Protein AF-A0A2V7FIS7-F1 (afdb_monomer_lite)

Structure (mmCIF, N/CA/C/O backbone):
data_AF-A0A2V7FIS7-F1
#
_entry.id   AF-A0A2V7FIS7-F1
#
loop_
_atom_site.group_PDB
_atom_site.id
_atom_site.type_symbol
_atom_site.label_atom_id
_atom_site.label_alt_id
_atom_site.label_comp_id
_atom_site.label_asym_id
_atom_site.label_entity_id
_atom_site.label_seq_id
_atom_site.pdbx_PDB_ins_code
_atom_site.Cartn_x
_atom_site.Cartn_y
_atom_site.Cartn_z
_atom_site.occupancy
_atom_site.B_iso_or_equiv
_atom_site.auth_seq_id
_atom_site.auth_comp_id
_atom_site.auth_asym_id
_atom_site.auth_atom_id
_atom_site.pdbx_PDB_model_num
ATOM 1 N N . MET A 1 1 ? -15.260 21.786 24.991 1.00 52.62 1 MET A N 1
ATOM 2 C CA . MET A 1 1 ? -14.916 20.962 23.811 1.00 52.62 1 MET A CA 1
ATOM 3 C C . MET A 1 1 ? -13.478 20.510 23.971 1.00 52.62 1 MET A C 1
ATOM 5 O O . MET A 1 1 ? -12.646 21.378 24.209 1.00 52.62 1 MET A O 1
ATOM 9 N N . PRO A 1 2 ? -13.183 19.204 23.916 1.00 76.06 2 PRO A N 1
ATOM 10 C CA . PRO A 1 2 ? -11.808 18.721 23.987 1.00 76.06 2 PRO A CA 1
ATOM 11 C C . PRO A 1 2 ? -11.007 19.233 22.779 1.00 76.06 2 PRO A C 1
ATOM 13 O O . PRO A 1 2 ? -11.553 19.377 21.683 1.00 76.06 2 PRO A O 1
ATOM 16 N N . LEU A 1 3 ? -9.720 19.532 22.983 1.00 65.62 3 LEU A N 1
ATOM 17 C CA . LEU A 1 3 ? -8.806 20.036 21.943 1.00 65.62 3 LEU A CA 1
ATOM 18 C C . LEU A 1 3 ? -8.816 19.152 20.686 1.00 65.62 3 LEU A C 1
ATOM 20 O O . LEU A 1 3 ? -8.779 19.667 19.569 1.00 65.62 3 LEU A O 1
ATOM 24 N N . ASP A 1 4 ? -8.979 17.843 20.868 1.00 53.97 4 ASP A N 1
ATOM 25 C CA . ASP A 1 4 ? -9.059 16.861 19.789 1.00 53.97 4 ASP A CA 1
ATOM 26 C C . ASP A 1 4 ? -10.246 17.108 18.850 1.00 53.97 4 ASP A C 1
ATOM 28 O O . ASP A 1 4 ? -10.098 17.009 17.633 1.00 53.97 4 ASP A O 1
ATOM 32 N N . ASP A 1 5 ? -11.409 17.510 19.371 1.00 59.12 5 ASP A N 1
ATOM 33 C CA . ASP A 1 5 ? -12.587 17.801 18.545 1.00 59.12 5 ASP A CA 1
ATOM 34 C C . ASP A 1 5 ? -12.384 19.050 17.687 1.00 59.12 5 ASP A C 1
ATOM 36 O O . ASP A 1 5 ? -12.835 19.100 16.537 1.00 59.12 5 ASP A O 1
ATOM 40 N N . LEU A 1 6 ? -11.676 20.043 18.228 1.00 67.31 6 LEU A N 1
ATOM 41 C CA . LEU A 1 6 ? -11.375 21.299 17.549 1.00 67.31 6 LEU A CA 1
ATOM 42 C C . LEU A 1 6 ? -10.314 21.088 16.459 1.00 67.31 6 LEU A C 1
ATOM 44 O O . LEU A 1 6 ? -10.482 21.553 15.329 1.00 67.31 6 LEU A O 1
ATOM 48 N N . VAL A 1 7 ? -9.291 20.281 16.754 1.00 66.25 7 VAL A N 1
ATOM 49 C CA . VAL A 1 7 ? -8.291 19.820 15.781 1.00 66.25 7 VAL A CA 1
ATOM 50 C C . VAL A 1 7 ? -8.954 18.992 14.678 1.00 66.25 7 VAL A C 1
ATOM 52 O O . VAL A 1 7 ? -8.731 19.253 13.497 1.00 66.25 7 VAL A O 1
ATOM 55 N N . LEU A 1 8 ? -9.839 18.051 15.018 1.00 65.19 8 LEU A N 1
ATOM 56 C CA . LEU A 1 8 ? -10.583 17.251 14.040 1.00 65.19 8 LEU A CA 1
ATOM 57 C C . LEU A 1 8 ? -11.554 18.097 13.211 1.00 65.19 8 LEU A C 1
ATOM 59 O O . LEU A 1 8 ? -11.801 17.781 12.045 1.00 65.19 8 LEU A O 1
ATOM 63 N N . ALA A 1 9 ? -12.151 19.145 13.781 1.00 67.00 9 ALA A N 1
ATOM 64 C CA . ALA A 1 9 ? -13.028 20.063 13.059 1.00 67.00 9 ALA A CA 1
ATOM 65 C C . ALA A 1 9 ? -12.242 20.911 12.049 1.00 67.00 9 ALA A C 1
ATOM 67 O O . ALA A 1 9 ? -12.644 20.992 10.883 1.00 67.00 9 ALA A O 1
ATOM 68 N N . LEU A 1 10 ? -11.096 21.461 12.464 1.00 70.38 10 LEU A N 1
ATOM 69 C CA . LEU A 1 10 ? -10.185 22.202 11.594 1.00 70.38 10 LEU A CA 1
ATOM 70 C C . LEU A 1 10 ? -9.627 21.303 10.486 1.00 70.38 10 LEU A C 1
ATOM 72 O O . LEU A 1 10 ? -9.668 21.665 9.311 1.00 70.38 10 LEU A O 1
ATOM 76 N N . GLN A 1 11 ? -9.212 20.083 10.832 1.00 62.84 11 GLN A N 1
ATOM 77 C CA . GLN A 1 11 ? -8.727 19.098 9.871 1.00 62.84 11 GLN A CA 1
ATOM 78 C C . GLN A 1 11 ? -9.821 18.742 8.852 1.00 62.84 11 GLN A C 1
ATOM 80 O O . GLN A 1 11 ? -9.575 18.763 7.650 1.00 62.84 11 GLN A O 1
ATOM 85 N N . ARG A 1 12 ? -11.070 18.529 9.295 1.00 70.12 12 ARG A N 1
ATOM 86 C CA . ARG A 1 12 ? -12.229 18.317 8.406 1.00 70.12 12 ARG A CA 1
ATOM 87 C C . ARG A 1 12 ? -12.552 19.531 7.532 1.00 70.12 12 ARG A C 1
ATOM 89 O O . ARG A 1 12 ? -13.166 19.369 6.474 1.00 70.12 12 ARG A O 1
ATOM 96 N N . PHE A 1 13 ? -12.234 20.742 7.975 1.00 72.25 13 PHE A N 1
ATOM 97 C CA . PHE A 1 13 ? -12.443 21.970 7.212 1.00 72.25 13 PHE A CA 1
ATOM 98 C C . PHE A 1 13 ? -11.382 22.138 6.119 1.00 72.25 13 PHE A C 1
ATOM 100 O O . PHE A 1 13 ? -11.741 22.267 4.948 1.00 72.25 13 PHE A O 1
ATOM 107 N N . VAL A 1 14 ? -10.099 22.024 6.473 1.00 66.25 14 VAL A N 1
ATOM 108 C CA . VAL A 1 14 ? -8.977 22.056 5.521 1.00 66.25 14 VAL A CA 1
ATOM 109 C C . VAL A 1 14 ? -9.121 20.936 4.492 1.00 66.25 14 VAL A C 1
ATOM 111 O O . VAL A 1 14 ? -9.083 21.194 3.290 1.00 66.25 14 VAL A O 1
ATOM 114 N N . ASP A 1 15 ? -9.428 19.717 4.936 1.00 60.03 15 ASP A N 1
ATOM 115 C CA . ASP A 1 15 ? -9.717 18.589 4.054 1.00 60.03 15 ASP A CA 1
ATOM 116 C C . ASP A 1 15 ? -10.866 18.886 3.090 1.00 60.03 15 ASP A C 1
ATOM 118 O O . ASP A 1 15 ? -10.814 18.488 1.930 1.00 60.03 15 ASP A O 1
ATOM 122 N N . ARG A 1 16 ? -11.930 19.561 3.545 1.00 63.84 16 ARG A N 1
ATOM 123 C CA . ARG A 1 16 ? -13.050 19.950 2.678 1.00 63.84 16 ARG A CA 1
ATOM 124 C C . ARG A 1 16 ? -12.621 20.977 1.639 1.00 63.84 16 ARG A C 1
ATOM 126 O O . ARG A 1 16 ? -13.018 20.828 0.486 1.00 63.84 16 ARG A O 1
ATOM 133 N N . LEU A 1 17 ? -11.818 21.971 2.011 1.00 62.44 17 LEU A N 1
ATOM 134 C CA . LEU A 1 17 ? -11.303 22.981 1.084 1.00 62.44 17 LEU A CA 1
ATOM 135 C C . LEU A 1 17 ? -10.361 22.365 0.047 1.00 62.44 17 LEU A C 1
ATOM 137 O O . LEU A 1 17 ? -10.567 22.562 -1.148 1.00 62.44 17 LEU A O 1
ATOM 141 N N . VAL A 1 18 ? -9.410 21.533 0.477 1.00 58.69 18 VAL A N 1
ATOM 142 C CA . VAL A 1 18 ? -8.501 20.807 -0.423 1.00 58.69 18 VAL A CA 1
ATOM 143 C C . VAL A 1 18 ? -9.284 19.854 -1.329 1.00 58.69 18 VAL A C 1
ATOM 145 O O . VAL A 1 18 ? -9.043 19.818 -2.534 1.00 58.69 18 VAL A O 1
ATOM 148 N N . ARG A 1 19 ? -10.281 19.129 -0.798 1.00 57.12 19 ARG A N 1
ATOM 149 C CA . ARG A 1 19 ? -11.185 18.293 -1.611 1.00 57.12 19 ARG A CA 1
ATOM 150 C C . ARG A 1 19 ? -11.986 19.123 -2.610 1.00 57.12 19 ARG A C 1
ATOM 152 O O . ARG A 1 19 ? -12.243 18.629 -3.698 1.00 57.12 19 ARG A O 1
ATOM 159 N N . ARG A 1 20 ? -12.402 20.345 -2.269 1.00 57.66 20 ARG A N 1
ATOM 160 C CA . ARG A 1 20 ? -13.176 21.231 -3.154 1.00 57.66 20 ARG A CA 1
ATOM 161 C C . ARG A 1 20 ? -12.301 21.847 -4.247 1.00 57.66 20 ARG A C 1
ATOM 163 O O . ARG A 1 20 ? -12.752 21.923 -5.380 1.00 57.66 20 ARG A O 1
ATOM 170 N N . ALA A 1 21 ? -11.050 22.180 -3.931 1.00 57.38 21 ALA A N 1
ATOM 171 C CA . ALA A 1 21 ? -10.062 22.692 -4.879 1.00 57.38 21 ALA A CA 1
ATOM 172 C C . ALA A 1 21 ? -9.512 21.611 -5.829 1.00 57.38 21 ALA A C 1
ATOM 174 O O . ALA A 1 21 ? -9.211 21.897 -6.983 1.00 57.38 21 ALA A O 1
ATOM 175 N N . ARG A 1 22 ? -9.395 20.356 -5.367 1.00 54.41 22 ARG A N 1
ATOM 176 C CA . ARG A 1 22 ? -8.928 19.213 -6.178 1.00 54.41 22 ARG A CA 1
ATOM 177 C C . ARG A 1 22 ? -10.039 18.478 -6.931 1.00 54.41 22 ARG A C 1
ATOM 179 O O . ARG A 1 22 ? -9.748 17.556 -7.692 1.00 54.41 22 ARG A O 1
ATOM 186 N N . ARG A 1 23 ? -11.313 18.797 -6.688 1.00 54.62 23 ARG A N 1
ATOM 187 C CA . ARG A 1 23 ? -12.418 18.062 -7.304 1.00 54.62 23 ARG A CA 1
ATOM 188 C C . ARG A 1 23 ? -12.598 18.492 -8.756 1.00 54.62 23 ARG A C 1
ATOM 190 O O . ARG A 1 23 ? -13.085 19.580 -9.039 1.00 54.62 23 ARG A O 1
ATOM 197 N N . GLY A 1 24 ? -12.322 17.557 -9.666 1.00 54.25 24 GLY A N 1
ATOM 198 C CA . GLY A 1 24 ? -13.108 17.454 -10.895 1.00 54.25 24 GLY A CA 1
ATOM 199 C C . GLY A 1 24 ? -14.605 17.313 -10.568 1.00 54.25 24 GLY A C 1
ATOM 200 O O . GLY A 1 24 ? -14.990 17.210 -9.399 1.00 54.25 24 GLY A O 1
ATOM 201 N N . ARG A 1 25 ? -15.468 17.326 -11.590 1.00 53.09 25 ARG A N 1
ATOM 202 C CA . ARG A 1 25 ? -16.933 17.293 -11.413 1.00 53.09 25 ARG A CA 1
ATOM 203 C C . ARG A 1 25 ? -17.373 16.276 -10.356 1.00 53.09 25 ARG A C 1
ATOM 205 O O . ARG A 1 25 ? -16.866 15.154 -10.308 1.00 53.09 25 ARG A O 1
ATOM 212 N N . ALA A 1 26 ? -18.326 16.695 -9.517 1.00 59.66 26 ALA A N 1
ATOM 213 C CA . ALA A 1 26 ? -18.921 15.829 -8.515 1.00 59.66 26 ALA A CA 1
ATOM 214 C C . ALA A 1 26 ? -19.373 14.532 -9.203 1.00 59.66 26 ALA A C 1
ATOM 216 O O . ALA A 1 26 ? -20.083 14.580 -10.209 1.00 59.66 26 ALA A O 1
ATOM 217 N N . PRO A 1 27 ? -18.911 13.378 -8.720 1.00 64.69 27 PRO A N 1
ATOM 218 C CA . PRO A 1 27 ? -19.123 12.138 -9.440 1.00 64.69 27 PRO A CA 1
ATOM 219 C C . PRO A 1 27 ? -20.609 11.763 -9.400 1.00 64.69 27 PRO A C 1
ATOM 221 O O . PRO A 1 27 ? -21.250 11.889 -8.352 1.00 64.69 27 PRO A O 1
ATOM 224 N N . THR A 1 28 ? -21.137 11.299 -10.536 1.00 72.25 28 THR A N 1
ATOM 225 C CA . THR A 1 28 ? -22.573 11.102 -10.770 1.00 72.25 28 THR A CA 1
ATOM 226 C C . THR A 1 28 ? -23.218 10.250 -9.668 1.00 72.25 28 THR A C 1
ATOM 228 O O . THR A 1 28 ? -22.656 9.199 -9.310 1.00 72.25 28 THR A O 1
ATOM 231 N N . PRO A 1 29 ? -24.364 10.682 -9.108 1.00 74.94 29 PRO A N 1
ATOM 232 C CA . PRO A 1 29 ? -25.155 9.872 -8.186 1.00 74.94 29 PRO A CA 1
ATOM 233 C C . PRO A 1 29 ? -25.555 8.521 -8.805 1.00 74.94 29 PRO A C 1
ATOM 235 O O . PRO A 1 29 ? -25.628 8.385 -10.023 1.00 74.94 29 PRO A O 1
ATOM 238 N N . GLY A 1 30 ? -25.793 7.508 -7.970 1.00 77.06 30 GLY A N 1
ATOM 239 C CA . GLY A 1 30 ? -26.336 6.210 -8.403 1.00 77.06 30 GLY A CA 1
ATOM 240 C C . GLY A 1 30 ? -25.326 5.170 -8.911 1.00 77.06 30 GLY A C 1
ATOM 241 O O . GLY A 1 30 ? -25.689 4.009 -9.073 1.00 77.06 30 GLY A O 1
ATOM 242 N N . ARG A 1 31 ? -24.045 5.517 -9.108 1.00 80.31 31 ARG A N 1
ATOM 243 C CA . ARG A 1 31 ? -23.006 4.532 -9.478 1.00 80.31 31 ARG A CA 1
ATOM 244 C C . ARG A 1 31 ? -22.276 3.990 -8.248 1.00 80.31 31 ARG A C 1
ATOM 246 O O . ARG A 1 31 ? -21.778 4.767 -7.432 1.00 80.31 31 ARG A O 1
ATOM 253 N N . ARG A 1 32 ? -22.162 2.658 -8.155 1.00 83.25 32 ARG A N 1
ATOM 254 C CA . ARG A 1 32 ? -21.316 1.971 -7.161 1.00 83.25 32 ARG A CA 1
ATOM 255 C C . ARG A 1 32 ? -19.850 2.350 -7.372 1.00 83.25 32 ARG A C 1
ATOM 257 O O . ARG A 1 32 ? -19.418 2.548 -8.506 1.00 83.25 32 ARG A O 1
ATOM 264 N N . ARG A 1 33 ? -19.095 2.465 -6.281 1.00 84.06 33 ARG A N 1
ATOM 265 C CA . ARG A 1 33 ? -17.673 2.828 -6.299 1.00 84.06 33 ARG A CA 1
ATOM 266 C C . ARG A 1 33 ? -16.899 1.941 -5.349 1.00 84.06 33 ARG A C 1
ATOM 268 O O . ARG A 1 33 ? -17.445 1.495 -4.344 1.00 84.06 33 ARG A O 1
ATOM 275 N N . LEU A 1 34 ? -15.631 1.744 -5.674 1.00 88.38 34 LEU A N 1
ATOM 276 C CA . LEU A 1 34 ? -14.691 0.994 -4.865 1.00 88.38 34 LEU A CA 1
ATOM 277 C C . LEU A 1 34 ? -13.697 1.966 -4.227 1.00 88.38 34 LEU A C 1
ATOM 279 O O . LEU A 1 34 ? -13.134 2.822 -4.908 1.00 88.38 34 LEU A O 1
ATOM 283 N N . LEU A 1 35 ? -13.497 1.824 -2.921 1.00 89.50 35 LEU A N 1
ATOM 284 C CA . LEU A 1 35 ? -12.382 2.416 -2.196 1.00 89.50 35 LEU A CA 1
ATOM 285 C C . LEU A 1 35 ? -11.640 1.274 -1.514 1.00 89.50 35 LEU A C 1
ATOM 287 O O . LEU A 1 35 ? -12.232 0.547 -0.719 1.00 89.50 35 LEU A O 1
ATOM 291 N N . VAL A 1 36 ? -10.356 1.141 -1.823 1.00 91.88 36 VAL A N 1
ATOM 292 C CA . VAL A 1 36 ? -9.456 0.209 -1.148 1.00 91.88 36 VAL A CA 1
ATOM 293 C C . VAL A 1 36 ? -8.490 1.032 -0.310 1.00 91.88 36 VAL A C 1
ATOM 295 O O . VAL A 1 36 ? -7.904 1.992 -0.807 1.00 91.88 36 VAL A O 1
ATOM 298 N N . VAL A 1 37 ? -8.347 0.672 0.964 1.00 91.56 37 VAL A N 1
ATOM 299 C CA . VAL A 1 37 ? -7.374 1.276 1.878 1.00 91.56 37 VAL A CA 1
ATOM 300 C C . VAL A 1 37 ? -6.419 0.178 2.316 1.00 91.56 37 VAL A C 1
ATOM 302 O O . VAL A 1 37 ? -6.840 -0.790 2.944 1.00 91.56 37 VAL A O 1
ATOM 305 N N . GLN A 1 38 ? -5.144 0.330 1.972 1.00 91.38 38 GLN A N 1
ATOM 306 C CA . GLN A 1 38 ? -4.072 -0.545 2.432 1.00 91.38 38 GLN A CA 1
ATOM 307 C C . GLN A 1 38 ? -3.341 0.144 3.585 1.00 91.38 38 GLN A C 1
ATOM 309 O O . GLN A 1 38 ? -2.868 1.268 3.431 1.00 91.38 38 GLN A O 1
ATOM 314 N N . ILE A 1 39 ? -3.240 -0.537 4.726 1.00 90.94 39 ILE A N 1
ATOM 315 C CA . ILE A 1 39 ? -2.383 -0.126 5.841 1.00 90.94 39 ILE A CA 1
ATOM 316 C C . ILE A 1 39 ? -1.154 -1.028 5.785 1.00 90.94 39 ILE A C 1
ATOM 318 O O . ILE A 1 39 ? -1.263 -2.230 6.030 1.00 90.94 39 ILE A O 1
ATOM 322 N N . ASP A 1 40 ? -0.016 -0.466 5.379 1.00 89.25 40 ASP A N 1
ATOM 323 C CA . ASP A 1 40 ? 1.216 -1.242 5.230 1.00 89.25 40 ASP A CA 1
ATOM 324 C C . ASP A 1 40 ? 1.696 -1.768 6.593 1.00 89.25 40 ASP A C 1
ATOM 326 O O . ASP A 1 40 ? 1.585 -1.080 7.609 1.00 89.25 40 ASP A O 1
ATOM 330 N N . GLY A 1 41 ? 2.174 -3.010 6.623 1.00 88.00 41 GLY A N 1
ATOM 331 C CA . GLY A 1 41 ? 2.654 -3.672 7.839 1.00 88.00 41 GLY A CA 1
ATOM 332 C C . GLY A 1 41 ? 1.601 -3.972 8.918 1.00 88.00 41 GLY A C 1
ATOM 333 O O . GLY A 1 41 ? 1.975 -4.404 10.009 1.00 88.00 41 GLY A O 1
ATOM 334 N N . LEU A 1 42 ? 0.298 -3.780 8.666 1.00 91.56 42 LEU A N 1
ATOM 335 C CA . LEU A 1 42 ? -0.737 -4.083 9.662 1.00 91.56 42 LEU A CA 1
ATOM 336 C C . LEU A 1 42 ? -0.932 -5.595 9.820 1.00 91.56 42 LEU A C 1
ATOM 338 O O . LEU A 1 42 ? -1.550 -6.253 8.980 1.00 91.56 42 LEU A O 1
ATOM 342 N N . SER A 1 43 ? -0.454 -6.145 10.935 1.00 91.56 43 SER A N 1
ATOM 343 C CA . SER A 1 43 ? -0.716 -7.539 11.284 1.00 91.56 43 SER A CA 1
ATOM 344 C C . SER A 1 43 ? -2.134 -7.723 11.830 1.00 91.56 43 SER A C 1
ATOM 346 O O . SER A 1 43 ? -2.724 -6.827 12.442 1.00 91.56 43 SER A O 1
ATOM 348 N N . ARG A 1 44 ? -2.674 -8.934 11.657 1.00 92.12 44 ARG A N 1
ATOM 349 C CA . ARG A 1 44 ? -3.969 -9.319 12.230 1.00 92.12 44 ARG A CA 1
ATOM 350 C C . ARG A 1 44 ? -3.994 -9.151 13.752 1.00 92.12 44 ARG A C 1
ATOM 352 O O . ARG A 1 44 ? -4.957 -8.602 14.271 1.00 92.12 44 ARG A O 1
ATOM 359 N N . GLY A 1 45 ? -2.936 -9.583 14.442 1.00 93.75 45 GLY A N 1
ATOM 360 C CA . GLY A 1 45 ? -2.858 -9.500 15.903 1.00 93.75 45 GLY A CA 1
ATOM 361 C C . GLY A 1 45 ? -2.913 -8.058 16.411 1.00 93.75 45 GLY A C 1
ATOM 362 O O . GLY A 1 45 ? -3.653 -7.769 17.345 1.00 93.75 45 GLY A O 1
ATOM 363 N N . VAL A 1 46 ? -2.217 -7.132 15.740 1.00 94.00 46 VAL A N 1
ATOM 364 C CA . VAL A 1 46 ? -2.266 -5.698 16.080 1.00 94.00 46 VAL A CA 1
ATOM 365 C C . VAL A 1 46 ? -3.670 -5.125 15.867 1.00 94.00 46 VAL A C 1
ATOM 367 O O . VAL A 1 46 ? -4.158 -4.370 16.707 1.00 94.00 46 VAL A O 1
ATOM 370 N N . LEU A 1 47 ? -4.347 -5.502 14.776 1.00 94.44 47 LEU A N 1
ATOM 371 C CA . LEU A 1 47 ? -5.725 -5.078 14.516 1.00 94.44 47 LEU A CA 1
ATOM 372 C C . LEU A 1 47 ? -6.697 -5.587 15.594 1.00 94.44 47 LEU A C 1
ATOM 374 O O . LEU A 1 47 ? -7.518 -4.819 16.095 1.00 94.44 47 LEU A O 1
ATOM 378 N N . GLU A 1 48 ? -6.610 -6.869 15.952 1.00 94.12 48 GLU A N 1
ATOM 379 C CA . GLU A 1 48 ? -7.468 -7.488 16.969 1.00 94.12 48 GLU A CA 1
ATOM 380 C C . GLU A 1 48 ? -7.238 -6.869 18.353 1.00 94.12 48 GLU A C 1
ATOM 382 O O . GLU A 1 48 ? -8.205 -6.516 19.031 1.00 94.12 48 GLU A O 1
ATOM 387 N N . GLN A 1 49 ? -5.979 -6.646 18.737 1.00 95.62 49 GLN A N 1
ATOM 388 C CA . GLN A 1 49 ? -5.634 -5.974 19.989 1.00 95.62 49 GLN A CA 1
ATOM 389 C C . GLN A 1 49 ? -6.209 -4.548 20.040 1.00 95.62 49 GLN A C 1
ATOM 391 O O . GLN A 1 49 ? -6.891 -4.191 21.000 1.00 95.62 49 GLN A O 1
ATOM 396 N N . ALA A 1 50 ? -6.018 -3.749 18.984 1.00 94.81 50 ALA A N 1
ATOM 397 C CA . ALA A 1 50 ? -6.523 -2.376 18.931 1.00 94.81 50 ALA A CA 1
ATOM 398 C C . ALA A 1 50 ? -8.063 -2.297 18.982 1.00 94.81 50 ALA A C 1
ATOM 400 O O . ALA A 1 50 ? -8.625 -1.341 19.529 1.00 94.81 50 ALA A O 1
ATOM 401 N N . LEU A 1 51 ? -8.762 -3.292 18.424 1.00 94.62 51 LEU A N 1
ATOM 402 C CA . LEU A 1 51 ? -10.217 -3.422 18.540 1.00 94.62 51 LEU A CA 1
ATOM 403 C C . LEU A 1 51 ? -10.646 -3.760 19.975 1.00 94.62 51 LEU A C 1
ATOM 405 O O . LEU A 1 51 ? -11.590 -3.143 20.481 1.00 94.62 51 LEU A O 1
ATOM 409 N N . ALA A 1 52 ? -9.950 -4.697 20.626 1.00 94.31 52 ALA A N 1
ATOM 410 C CA . ALA A 1 52 ? -10.230 -5.122 21.998 1.00 94.31 52 ALA A CA 1
ATOM 411 C C . ALA A 1 52 ? -10.027 -3.981 23.008 1.00 94.31 52 ALA A C 1
ATOM 413 O O . ALA A 1 52 ? -10.878 -3.750 23.863 1.00 94.31 52 ALA A O 1
ATOM 414 N N . GLU A 1 53 ? -8.959 -3.200 22.846 1.00 96.19 53 GLU A N 1
ATOM 415 C CA . GLU A 1 53 ? -8.639 -2.036 23.686 1.00 96.19 53 GLU A CA 1
ATOM 416 C C . GLU A 1 53 ? -9.503 -0.799 23.368 1.00 96.19 53 GLU A C 1
ATOM 418 O O . GLU A 1 53 ? -9.310 0.265 23.951 1.00 96.19 53 GLU A O 1
ATOM 423 N N . GLY A 1 54 ? -10.441 -0.893 22.418 1.00 93.25 54 GLY A N 1
ATOM 424 C CA . GLY A 1 54 ? -11.346 0.206 22.074 1.00 93.25 54 GLY A CA 1
ATOM 425 C C . GLY A 1 54 ? -10.696 1.359 21.298 1.00 93.25 54 GLY A C 1
ATOM 426 O O . GLY A 1 54 ? -11.325 2.403 21.128 1.00 93.25 54 G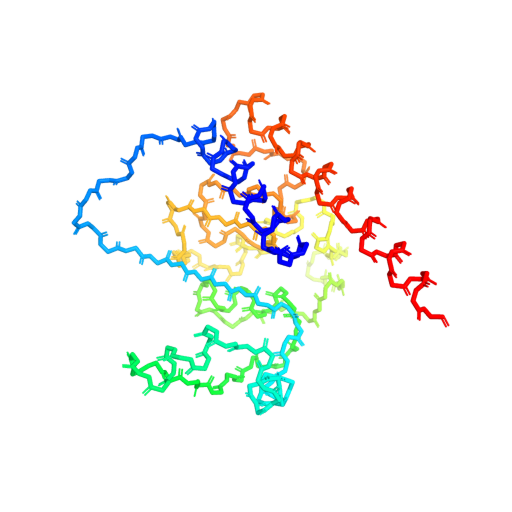LY A O 1
ATOM 427 N N . ARG A 1 55 ? -9.482 1.177 20.762 1.00 92.81 55 ARG A N 1
ATOM 428 C CA . ARG A 1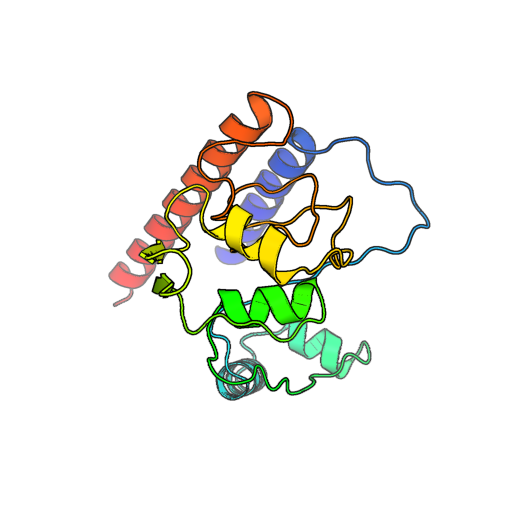 55 ? -8.734 2.207 20.011 1.00 92.81 55 ARG A CA 1
ATOM 429 C C . ARG A 1 55 ? -9.279 2.452 18.598 1.00 92.81 55 ARG A C 1
ATOM 431 O O . ARG A 1 55 ? -8.926 3.441 17.961 1.00 92.81 55 ARG A O 1
ATOM 438 N N . MET A 1 56 ? -10.162 1.582 18.096 1.00 92.88 56 MET A N 1
ATOM 439 C CA . MET A 1 56 ? -10.768 1.678 16.756 1.00 92.88 56 MET A CA 1
ATOM 440 C C . MET A 1 56 ? -12.311 1.715 16.797 1.00 92.88 56 MET A C 1
ATOM 442 O O . MET A 1 56 ? -12.973 0.833 16.237 1.00 92.88 56 MET A O 1
ATOM 446 N N . PRO A 1 57 ? -12.930 2.739 17.418 1.00 92.19 57 PRO A N 1
ATOM 447 C CA . PRO A 1 57 ? -14.371 2.761 17.696 1.00 92.19 57 PRO A CA 1
ATOM 448 C C . PRO A 1 57 ? -15.244 2.768 16.433 1.00 92.19 57 PRO A C 1
ATOM 450 O O . PRO A 1 57 ? -16.331 2.189 16.423 1.00 92.19 57 PRO A O 1
ATOM 453 N N . PHE A 1 58 ? -14.776 3.394 15.349 1.00 93.19 58 PHE A N 1
ATOM 454 C CA . PHE A 1 58 ? -15.468 3.359 14.058 1.00 93.19 58 PHE A CA 1
ATOM 455 C C . PHE A 1 58 ? -15.496 1.942 13.475 1.00 93.19 58 PHE A C 1
ATOM 457 O O . PHE A 1 58 ? -16.558 1.460 13.083 1.00 93.19 58 PHE A O 1
ATOM 464 N N . LEU A 1 59 ? -14.337 1.275 13.450 1.00 92.88 59 LEU A N 1
ATOM 465 C CA . LEU A 1 59 ? -14.191 -0.045 12.844 1.00 92.88 59 LEU A CA 1
ATOM 466 C C . LEU A 1 59 ? -14.987 -1.097 13.628 1.00 92.88 59 LEU A C 1
ATOM 468 O O . LEU A 1 59 ? -15.738 -1.872 13.042 1.00 92.88 59 LEU A O 1
ATOM 472 N N . ARG A 1 60 ? -14.915 -1.041 14.963 1.00 92.62 60 ARG A N 1
ATOM 473 C CA . ARG A 1 60 ? -15.718 -1.882 15.855 1.00 92.62 60 ARG A CA 1
ATOM 474 C C . ARG A 1 60 ? -17.217 -1.738 15.578 1.00 92.62 60 ARG A C 1
ATOM 476 O O . ARG A 1 60 ? -17.906 -2.735 15.395 1.00 92.62 60 ARG A O 1
ATOM 483 N N . ARG A 1 61 ? -17.713 -0.502 15.443 1.00 93.56 61 ARG A N 1
ATOM 484 C CA . ARG A 1 61 ? -19.133 -0.232 15.168 1.00 93.56 61 ARG A CA 1
ATOM 485 C C . ARG A 1 61 ? -19.609 -0.833 13.844 1.00 93.56 61 ARG A C 1
ATOM 487 O O . ARG A 1 61 ? -20.715 -1.362 13.799 1.00 93.56 61 ARG A O 1
ATOM 494 N N . VAL A 1 62 ? -18.825 -0.730 12.768 1.00 93.75 62 VAL A N 1
ATOM 495 C CA . VAL A 1 62 ? -19.236 -1.275 11.458 1.00 93.75 62 VAL A CA 1
ATOM 496 C C . VAL A 1 62 ? -19.178 -2.803 11.426 1.00 93.75 62 VAL A C 1
ATOM 498 O O . VAL A 1 62 ? -20.040 -3.424 10.806 1.00 93.75 62 VAL A O 1
ATOM 501 N N . ILE A 1 63 ? -18.233 -3.412 12.147 1.00 93.06 63 ILE A N 1
ATOM 502 C CA . ILE A 1 63 ? -18.161 -4.869 12.311 1.00 93.06 63 ILE A CA 1
ATOM 503 C C . ILE A 1 63 ? -19.383 -5.374 13.092 1.00 93.06 63 ILE A C 1
ATOM 505 O O . ILE A 1 63 ? -20.090 -6.258 12.621 1.00 93.06 63 ILE A O 1
ATOM 509 N N . GLU A 1 64 ? -19.685 -4.766 14.242 1.00 91.12 64 GLU A N 1
ATOM 510 C CA . GLU A 1 64 ? -20.771 -5.215 15.124 1.00 91.12 64 GLU A CA 1
ATOM 511 C C . GLU A 1 64 ? -22.174 -4.922 14.567 1.00 91.12 64 GLU A C 1
ATOM 513 O O . GLU A 1 64 ? -23.086 -5.723 14.749 1.00 91.12 64 GLU A O 1
ATOM 518 N N . ARG A 1 65 ? -22.377 -3.767 13.914 1.00 90.75 65 ARG A N 1
ATOM 519 C CA . ARG A 1 65 ? -23.729 -3.268 13.578 1.00 90.75 65 ARG A CA 1
ATOM 520 C C . ARG A 1 65 ? -24.047 -3.224 12.091 1.00 90.75 65 ARG A C 1
ATOM 522 O O . ARG A 1 65 ? -25.219 -3.220 11.735 1.00 90.75 65 ARG A O 1
ATOM 529 N N . ALA A 1 66 ? -23.037 -3.144 11.227 1.00 86.81 66 ALA A N 1
ATOM 530 C CA . ALA A 1 66 ? -23.239 -3.024 9.781 1.00 86.81 66 ALA A CA 1
ATOM 531 C C . ALA A 1 66 ? -22.962 -4.337 9.027 1.00 86.81 66 ALA A C 1
ATOM 533 O O . ALA A 1 66 ? -23.004 -4.348 7.799 1.00 86.81 66 ALA A O 1
ATOM 534 N N . GLY A 1 67 ? -22.672 -5.432 9.744 1.00 86.69 67 GLY A N 1
ATOM 535 C CA . GLY A 1 67 ? -22.454 -6.762 9.167 1.00 86.69 67 GLY A CA 1
ATOM 536 C C . GLY A 1 67 ? -21.108 -6.936 8.456 1.00 86.69 67 GLY A C 1
ATOM 537 O O . GLY A 1 67 ? -20.953 -7.864 7.662 1.00 86.69 67 GLY A O 1
ATOM 538 N N . TRP A 1 68 ? -20.138 -6.049 8.704 1.00 92.25 68 TRP A N 1
ATOM 539 C CA . TRP A 1 68 ? -18.805 -6.157 8.112 1.00 92.25 68 TRP A CA 1
ATOM 540 C C . TRP A 1 68 ? -18.026 -7.292 8.775 1.00 92.25 68 TRP A C 1
ATOM 542 O O . TRP A 1 68 ? -18.143 -7.522 9.977 1.00 92.25 68 TRP A O 1
ATOM 552 N N . ARG A 1 69 ? -17.204 -7.998 7.995 1.00 90.69 69 ARG A N 1
ATOM 553 C CA . ARG A 1 69 ? -16.423 -9.144 8.474 1.00 90.69 69 ARG A CA 1
ATOM 554 C C . ARG A 1 69 ? -14.936 -8.901 8.290 1.00 90.69 69 ARG A C 1
ATOM 556 O O . ARG A 1 69 ? -14.505 -8.384 7.261 1.00 90.69 69 ARG A O 1
ATOM 563 N N . VAL A 1 70 ? -14.159 -9.313 9.287 1.00 91.69 70 VAL A N 1
ATOM 564 C CA . VAL A 1 70 ? -12.700 -9.371 9.192 1.00 91.69 70 VAL A CA 1
ATOM 565 C C . VAL A 1 70 ? -12.332 -10.715 8.579 1.00 91.69 70 VAL A C 1
ATOM 567 O O . VAL A 1 70 ? -12.660 -11.763 9.131 1.00 91.69 70 VAL A O 1
ATOM 570 N N . HIS A 1 71 ? -11.658 -10.681 7.433 1.00 91.81 71 HIS A N 1
ATOM 571 C CA . HIS A 1 71 ? -11.156 -11.877 6.770 1.00 91.81 71 HIS A CA 1
ATOM 572 C C . HIS A 1 71 ? -9.630 -11.918 6.876 1.00 91.81 71 HIS A C 1
ATOM 574 O O . HIS A 1 71 ? -8.978 -10.954 6.465 1.00 91.81 71 HIS A O 1
ATOM 580 N N . PRO A 1 72 ? -9.039 -13.002 7.413 1.00 89.19 72 PRO A N 1
ATOM 581 C CA . PRO A 1 72 ? -7.597 -13.171 7.366 1.00 89.19 72 PRO A CA 1
ATOM 582 C C . PRO A 1 72 ? -7.154 -13.310 5.908 1.00 89.19 72 PRO A C 1
ATOM 584 O O . PRO A 1 72 ? -7.782 -14.016 5.119 1.00 89.19 72 PRO A O 1
ATOM 587 N N . MET A 1 73 ? -6.063 -12.637 5.560 1.00 86.56 73 MET A N 1
ATOM 588 C CA . MET A 1 73 ? -5.480 -12.680 4.226 1.00 86.56 73 MET A CA 1
ATOM 589 C C . MET A 1 73 ? -4.062 -13.224 4.321 1.00 86.56 73 MET A C 1
ATOM 591 O O . MET A 1 73 ? -3.233 -12.690 5.055 1.00 86.56 73 MET A O 1
ATOM 595 N N . PHE A 1 74 ? -3.783 -14.279 3.561 1.00 84.88 74 PHE A N 1
ATOM 596 C CA . PHE A 1 74 ? -2.425 -14.761 3.364 1.00 84.88 74 PHE A CA 1
ATOM 597 C C . PHE A 1 74 ? -1.825 -14.062 2.145 1.00 84.88 74 PHE A C 1
ATOM 599 O O . PHE A 1 74 ? -2.334 -14.201 1.035 1.00 84.88 74 PHE A O 1
ATOM 606 N N . VAL A 1 75 ? -0.757 -13.293 2.359 1.00 80.81 75 VAL A N 1
ATOM 607 C CA . VAL A 1 75 ? -0.122 -12.471 1.313 1.00 80.81 75 VAL A CA 1
ATOM 608 C C . VAL A 1 75 ? 0.956 -13.216 0.517 1.00 80.81 75 VAL A C 1
ATOM 610 O O . VAL A 1 75 ? 1.459 -12.684 -0.467 1.00 80.81 75 VAL A O 1
ATOM 613 N N . GLY A 1 76 ? 1.280 -14.455 0.902 1.00 83.06 76 GLY A N 1
ATOM 614 C CA . GLY A 1 76 ? 2.342 -15.236 0.272 1.00 83.06 76 GLY A CA 1
ATOM 615 C C . GLY A 1 76 ? 3.745 -14.857 0.745 1.00 83.06 76 GLY A C 1
ATOM 616 O O . GLY A 1 76 ? 3.932 -13.960 1.568 1.00 83.06 76 GLY A O 1
ATOM 617 N N . LEU A 1 77 ? 4.735 -15.576 0.214 1.00 83.50 77 LEU A N 1
ATOM 618 C CA . LEU A 1 77 ? 6.150 -15.248 0.355 1.00 83.50 77 LEU A CA 1
ATOM 619 C C . LEU A 1 77 ? 6.703 -14.840 -1.023 1.00 83.50 77 LEU A C 1
ATOM 621 O O . LEU A 1 77 ? 6.427 -15.538 -2.000 1.00 83.50 77 LEU A O 1
ATOM 625 N N . PRO A 1 78 ? 7.476 -13.745 -1.112 1.00 86.00 78 PRO A N 1
ATOM 626 C CA . PRO A 1 78 ? 7.811 -12.835 -0.017 1.00 86.00 78 PRO A CA 1
ATOM 627 C C . PRO A 1 78 ? 6.629 -11.922 0.346 1.00 86.00 78 PRO A C 1
ATOM 629 O O . PRO A 1 78 ? 5.927 -11.414 -0.529 1.00 86.00 78 PRO A O 1
ATOM 632 N N . SER A 1 79 ? 6.454 -11.646 1.640 1.00 87.88 79 SER A N 1
ATOM 633 C CA . SER A 1 79 ? 5.448 -10.708 2.158 1.00 87.88 79 SER A CA 1
ATOM 634 C C . SER A 1 79 ? 5.893 -9.250 1.977 1.00 87.88 79 SER A C 1
ATOM 636 O O . SER A 1 79 ? 5.912 -8.468 2.925 1.00 87.88 79 SER A O 1
ATOM 638 N N . SER A 1 80 ? 6.337 -8.902 0.768 1.00 92.19 80 SER A N 1
ATOM 639 C CA . SER A 1 80 ? 6.826 -7.566 0.432 1.00 92.19 80 SER A CA 1
ATOM 640 C C . SER A 1 80 ? 5.717 -6.722 -0.200 1.00 92.19 80 SER A C 1
ATOM 642 O O . SER A 1 80 ? 4.900 -7.242 -0.965 1.00 92.19 80 SER A O 1
ATOM 644 N N . THR A 1 81 ? 5.702 -5.416 0.084 1.00 92.56 81 THR A N 1
ATOM 645 C CA . THR A 1 81 ? 4.731 -4.455 -0.465 1.00 92.56 81 THR A CA 1
ATOM 646 C C . THR A 1 81 ? 4.549 -4.560 -1.988 1.00 92.56 81 THR A C 1
ATOM 648 O O . THR A 1 81 ? 3.397 -4.650 -2.416 1.00 92.56 81 THR A O 1
ATOM 651 N N . PRO A 1 82 ? 5.606 -4.599 -2.831 1.00 93.94 82 PRO A N 1
ATOM 652 C CA . PRO A 1 82 ? 5.427 -4.722 -4.276 1.00 93.94 82 PRO A CA 1
ATOM 653 C C . PRO A 1 82 ? 4.805 -6.068 -4.665 1.00 93.94 82 PRO A C 1
ATOM 655 O O . PRO A 1 82 ? 3.831 -6.087 -5.414 1.00 93.94 82 PRO A O 1
ATOM 658 N N . SER A 1 83 ? 5.282 -7.191 -4.123 1.00 93.81 83 SER A N 1
ATOM 659 C CA . SER A 1 83 ? 4.713 -8.508 -4.439 1.00 93.81 83 SER A CA 1
ATOM 660 C C . SER A 1 83 ? 3.219 -8.546 -4.093 1.00 93.81 83 SER A C 1
ATOM 662 O O . SER A 1 83 ? 2.383 -8.846 -4.947 1.00 93.81 83 SER A O 1
ATOM 664 N N . PHE A 1 84 ? 2.860 -8.126 -2.879 1.00 93.38 84 PHE A N 1
ATOM 665 C CA . PHE A 1 84 ? 1.466 -8.048 -2.454 1.00 93.38 84 PHE A CA 1
ATOM 666 C C . PHE A 1 84 ? 0.623 -7.144 -3.363 1.00 93.38 84 PHE A C 1
ATOM 668 O O . PHE A 1 84 ? -0.437 -7.560 -3.829 1.00 93.38 84 PHE A O 1
ATOM 675 N N . GLN A 1 85 ? 1.083 -5.921 -3.639 1.00 93.69 85 GLN A N 1
ATOM 676 C CA . GLN A 1 85 ? 0.312 -4.960 -4.428 1.00 93.69 85 GLN A CA 1
ATOM 677 C C . GLN A 1 85 ? 0.084 -5.445 -5.853 1.00 93.69 85 GLN A C 1
ATOM 679 O O . GLN A 1 85 ? -1.033 -5.328 -6.350 1.00 93.69 85 GLN A O 1
ATOM 684 N N . LEU A 1 86 ? 1.092 -6.031 -6.502 1.00 93.38 86 LEU A N 1
ATOM 685 C CA . LEU A 1 86 ? 0.912 -6.539 -7.857 1.00 93.38 86 LEU A CA 1
ATOM 686 C C . LEU A 1 86 ? -0.106 -7.689 -7.887 1.00 93.38 86 LEU A C 1
ATOM 688 O O . LEU A 1 86 ? -0.999 -7.702 -8.736 1.00 93.38 86 LEU A O 1
ATOM 692 N N . ALA A 1 87 ? -0.023 -8.611 -6.923 1.00 92.94 87 ALA A N 1
ATOM 693 C CA . ALA A 1 87 ? -0.982 -9.703 -6.790 1.00 92.94 87 ALA A CA 1
ATOM 694 C C . ALA A 1 87 ? -2.407 -9.185 -6.532 1.00 92.94 87 ALA A C 1
ATOM 696 O O . ALA A 1 87 ? -3.343 -9.591 -7.217 1.00 92.94 87 ALA A O 1
ATOM 697 N N . ALA A 1 88 ? -2.573 -8.253 -5.591 1.00 92.56 88 ALA A N 1
ATOM 698 C CA . ALA A 1 88 ? -3.872 -7.701 -5.217 1.00 92.56 88 ALA A CA 1
ATOM 699 C C . ALA A 1 88 ? -4.503 -6.845 -6.328 1.00 92.56 88 ALA A C 1
ATOM 701 O O . ALA A 1 88 ? -5.719 -6.867 -6.511 1.00 92.56 88 ALA A O 1
ATOM 702 N N . MET A 1 89 ? -3.693 -6.093 -7.078 1.00 94.00 89 MET A N 1
ATOM 703 C CA . MET A 1 89 ? -4.186 -5.178 -8.111 1.00 94.00 89 MET A CA 1
ATOM 704 C C . MET A 1 89 ? -4.480 -5.868 -9.443 1.00 94.00 89 MET A C 1
ATOM 706 O O . MET A 1 89 ? -5.380 -5.421 -10.151 1.00 94.00 89 MET A O 1
ATOM 710 N N . TYR A 1 90 ? -3.744 -6.929 -9.787 1.00 94.50 90 TYR A N 1
ATOM 711 C CA . TYR A 1 90 ? -3.818 -7.577 -11.106 1.00 94.50 90 TYR A CA 1
ATOM 712 C C . TYR A 1 90 ? -4.214 -9.060 -11.060 1.00 94.50 90 TYR A C 1
ATOM 714 O O . TYR A 1 90 ? -4.420 -9.683 -12.105 1.00 94.50 90 TYR A O 1
ATOM 722 N N . GLY A 1 91 ? -4.322 -9.658 -9.872 1.00 93.06 91 GLY A N 1
ATOM 723 C CA . GLY A 1 91 ? -4.649 -11.076 -9.712 1.00 93.06 91 GLY A CA 1
ATOM 724 C C . GLY A 1 91 ? -3.582 -12.008 -10.295 1.00 93.06 91 GLY A C 1
ATOM 725 O O . GLY A 1 91 ? -3.924 -13.044 -10.868 1.00 93.06 91 GLY A O 1
ATOM 726 N N . VAL A 1 92 ? -2.306 -11.618 -10.218 1.00 92.62 92 VAL A N 1
ATOM 727 C CA . VAL A 1 92 ? -1.157 -12.373 -10.750 1.00 92.62 92 VAL A CA 1
ATOM 728 C C . VAL A 1 92 ? -0.332 -13.009 -9.635 1.00 92.62 92 VAL A C 1
ATOM 730 O O . VAL A 1 92 ? -0.441 -12.626 -8.472 1.00 92.62 92 VAL A O 1
ATOM 733 N N . ARG A 1 93 ? 0.523 -13.970 -9.998 1.00 91.81 93 ARG A N 1
ATOM 734 C CA . ARG A 1 93 ? 1.594 -14.463 -9.125 1.00 91.81 93 ARG A CA 1
ATOM 735 C C . ARG A 1 93 ? 2.872 -13.674 -9.440 1.00 91.81 93 ARG A C 1
ATOM 737 O O . ARG A 1 93 ? 3.447 -13.915 -10.497 1.00 91.81 93 ARG A O 1
ATOM 744 N N . PRO A 1 94 ? 3.273 -12.711 -8.597 1.00 91.81 94 PRO A N 1
ATOM 745 C CA . PRO A 1 94 ? 4.422 -11.850 -8.862 1.00 91.81 94 PRO A CA 1
ATOM 746 C C . PRO A 1 94 ? 5.745 -12.623 -8.749 1.00 91.81 94 PRO A C 1
ATOM 748 O O . PRO A 1 94 ? 5.981 -13.308 -7.757 1.00 91.81 94 PRO A O 1
ATOM 751 N N . ASP A 1 95 ? 6.638 -12.441 -9.719 1.00 93.25 95 ASP A N 1
ATOM 752 C CA . ASP A 1 95 ? 8.058 -12.816 -9.644 1.00 93.25 95 ASP A CA 1
ATOM 753 C C . ASP A 1 95 ? 8.856 -11.619 -9.099 1.00 93.25 95 ASP A C 1
ATOM 755 O O . ASP A 1 95 ? 9.598 -10.950 -9.818 1.00 93.25 95 ASP A O 1
ATOM 759 N N . ILE A 1 96 ? 8.584 -11.246 -7.846 1.00 93.81 96 ILE A N 1
ATOM 760 C CA . ILE A 1 96 ? 9.222 -10.110 -7.169 1.00 93.81 96 ILE A CA 1
ATOM 761 C C . ILE A 1 96 ? 9.765 -10.617 -5.831 1.00 93.81 96 ILE A C 1
ATOM 763 O O . ILE A 1 96 ? 8.965 -10.882 -4.930 1.00 93.81 96 ILE A O 1
ATOM 767 N N . PRO A 1 97 ? 11.095 -10.754 -5.677 1.00 93.56 97 PRO A N 1
ATOM 768 C CA . PRO A 1 97 ? 11.699 -11.321 -4.470 1.00 93.56 97 PRO A CA 1
ATOM 769 C C . PRO A 1 97 ? 11.793 -10.319 -3.306 1.00 93.56 97 PRO A C 1
ATOM 771 O O . PRO A 1 97 ? 11.964 -10.722 -2.159 1.00 93.56 97 PRO A O 1
ATOM 774 N N . GLY A 1 98 ? 11.666 -9.016 -3.569 1.00 92.88 98 GLY A N 1
ATOM 775 C CA . GLY A 1 98 ? 11.727 -7.987 -2.537 1.00 92.88 98 GLY A CA 1
ATOM 776 C C . GLY A 1 98 ? 11.697 -6.575 -3.106 1.00 92.88 98 GLY A C 1
ATOM 777 O O . GLY A 1 98 ? 11.450 -6.372 -4.292 1.00 92.88 98 GLY A O 1
ATOM 778 N N . PHE A 1 99 ? 11.956 -5.591 -2.244 1.00 91.50 99 PHE A N 1
ATOM 779 C CA . PHE A 1 99 ? 11.887 -4.169 -2.599 1.00 91.50 99 PHE A CA 1
ATOM 780 C C . PHE A 1 99 ? 13.088 -3.676 -3.436 1.00 91.50 99 PHE A C 1
ATOM 782 O O . PHE A 1 99 ? 13.005 -2.677 -4.154 1.00 91.50 99 PHE A O 1
ATOM 789 N N . HIS A 1 100 ? 14.206 -4.392 -3.334 1.00 94.38 100 HIS A N 1
ATOM 790 C CA . HIS A 1 100 ? 15.420 -4.217 -4.118 1.00 94.38 100 HIS A CA 1
ATOM 791 C C . HIS A 1 100 ? 15.933 -5.607 -4.492 1.00 94.38 100 HIS A C 1
ATOM 793 O O . HIS A 1 100 ? 16.024 -6.471 -3.618 1.00 94.38 100 HIS A O 1
ATOM 799 N N . TYR A 1 101 ? 16.233 -5.839 -5.766 1.00 95.12 101 TYR A N 1
ATOM 800 C CA . TYR A 1 101 ? 16.790 -7.108 -6.224 1.00 95.12 101 TYR A CA 1
ATOM 801 C C . TYR A 1 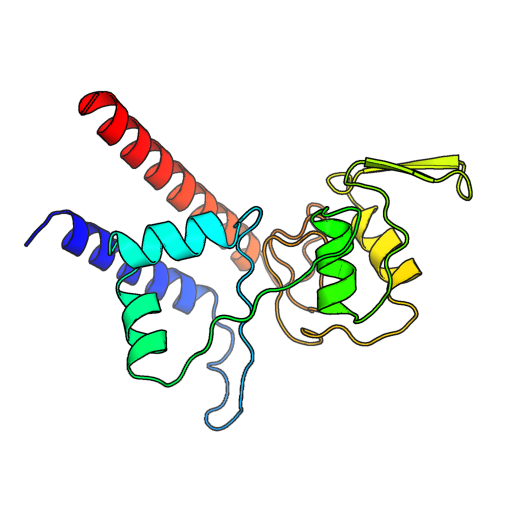101 ? 17.554 -6.958 -7.536 1.00 95.12 101 TYR A C 1
ATOM 803 O O . TYR A 1 101 ? 17.307 -6.029 -8.296 1.00 95.12 101 TYR A O 1
ATOM 811 N N . HIS A 1 102 ? 18.443 -7.908 -7.817 1.00 95.75 102 HIS A N 1
ATOM 812 C CA . HIS A 1 102 ? 19.149 -7.992 -9.090 1.00 95.75 102 HIS A CA 1
ATOM 813 C C . HIS A 1 102 ? 18.385 -8.892 -10.072 1.00 95.75 102 HIS A C 1
ATOM 815 O O . HIS A 1 102 ? 18.225 -10.092 -9.824 1.00 95.75 102 HIS A O 1
ATOM 821 N N . ASP A 1 103 ? 17.917 -8.340 -11.193 1.00 94.44 103 ASP A N 1
ATOM 822 C CA . ASP A 1 103 ? 17.312 -9.109 -12.282 1.00 94.44 103 ASP A CA 1
ATOM 823 C C . ASP A 1 103 ? 18.414 -9.687 -13.177 1.00 94.44 103 ASP A C 1
ATOM 825 O O . ASP A 1 103 ? 18.944 -9.020 -14.065 1.00 94.44 103 ASP A O 1
ATOM 829 N N . LYS A 1 104 ? 18.728 -10.972 -12.985 1.00 94.31 104 LYS A N 1
ATOM 830 C CA . LYS A 1 104 ? 19.731 -11.693 -13.787 1.00 94.31 104 LYS A CA 1
ATOM 831 C C . LYS A 1 104 ? 19.391 -11.753 -15.280 1.00 94.31 104 LYS A C 1
ATOM 833 O O . LYS A 1 104 ? 20.300 -11.911 -16.092 1.00 94.31 104 LYS A O 1
ATOM 838 N N . ARG A 1 105 ? 18.107 -11.655 -15.651 1.00 92.25 105 ARG A N 1
ATOM 839 C CA . ARG A 1 105 ? 17.654 -11.721 -17.051 1.00 92.25 105 ARG A CA 1
ATOM 840 C C . ARG A 1 105 ? 18.011 -10.436 -17.794 1.00 92.25 105 ARG A C 1
ATOM 842 O O . ARG A 1 105 ? 18.346 -10.493 -18.971 1.00 92.25 105 ARG A O 1
ATOM 849 N N . GLN A 1 106 ? 17.981 -9.305 -17.090 1.00 90.06 106 GLN A N 1
ATOM 850 C CA . GLN A 1 106 ? 18.321 -7.986 -17.631 1.00 90.06 106 GLN A CA 1
ATOM 851 C C . GLN A 1 106 ? 19.720 -7.508 -17.217 1.00 90.06 106 GLN A C 1
ATOM 853 O O . GLN A 1 106 ? 20.220 -6.553 -17.794 1.00 90.06 106 GLN A O 1
ATOM 858 N N . ARG A 1 107 ? 20.376 -8.208 -16.278 1.00 94.06 107 ARG A N 1
ATOM 859 C CA . ARG A 1 107 ? 21.674 -7.853 -15.674 1.00 94.06 107 ARG A CA 1
ATOM 860 C C . ARG A 1 107 ? 21.661 -6.469 -15.025 1.00 94.06 107 ARG A C 1
ATOM 862 O O . ARG A 1 107 ? 22.636 -5.727 -15.097 1.00 94.06 107 ARG A O 1
ATOM 869 N N . GLU A 1 108 ? 20.554 -6.138 -14.374 1.00 93.88 108 GLU A N 1
ATOM 870 C CA . GLU A 1 108 ? 20.325 -4.832 -13.760 1.00 93.88 108 GLU A CA 1
ATOM 871 C C . GLU A 1 108 ? 19.692 -4.974 -12.380 1.00 93.88 108 GLU A C 1
ATOM 873 O O . GLU A 1 108 ? 18.912 -5.891 -12.125 1.00 93.88 108 GLU A O 1
ATOM 878 N N . ASP A 1 109 ? 19.965 -4.008 -11.508 1.00 94.94 109 ASP A N 1
ATOM 879 C CA . ASP A 1 109 ? 19.258 -3.891 -10.237 1.00 94.94 109 ASP A CA 1
ATOM 880 C C . ASP A 1 109 ? 17.913 -3.199 -10.428 1.00 94.94 109 ASP A C 1
ATOM 882 O O . ASP A 1 109 ? 17.833 -2.133 -11.041 1.00 94.94 109 ASP A O 1
ATOM 886 N N . VAL A 1 110 ? 16.876 -3.763 -9.823 1.00 94.38 110 VAL A N 1
ATOM 887 C CA . VAL A 1 110 ? 15.539 -3.189 -9.716 1.00 94.38 110 VAL A CA 1
ATOM 888 C C . VAL A 1 110 ? 15.356 -2.657 -8.305 1.00 94.38 110 VAL A C 1
ATOM 890 O O . VAL A 1 110 ? 15.377 -3.419 -7.339 1.00 94.38 110 VAL A O 1
ATOM 893 N N . TYR A 1 111 ? 15.126 -1.355 -8.177 1.00 92.12 111 TYR A N 1
ATOM 894 C CA . TYR A 1 111 ? 14.883 -0.694 -6.899 1.00 92.12 111 TYR A CA 1
ATOM 895 C C . TYR A 1 111 ? 13.619 0.155 -7.010 1.00 92.12 111 TYR A C 1
ATOM 897 O O . TYR A 1 111 ? 13.613 1.157 -7.712 1.00 92.12 111 TYR A O 1
ATOM 905 N N . PHE A 1 112 ? 12.533 -0.215 -6.327 1.00 87.56 112 PHE A N 1
ATOM 906 C CA . PHE A 1 112 ? 11.225 0.426 -6.554 1.00 87.56 112 PHE A CA 1
ATOM 907 C C . PHE A 1 112 ? 11.161 1.950 -6.326 1.00 87.56 112 PHE A C 1
ATOM 909 O O . PHE A 1 112 ? 10.397 2.603 -7.035 1.00 87.56 112 PHE A O 1
ATOM 916 N N . PRO A 1 113 ? 11.948 2.561 -5.419 1.00 82.69 113 PRO A N 1
ATOM 917 C CA . PRO A 1 113 ? 12.055 4.018 -5.317 1.00 82.69 113 PRO A CA 1
ATOM 918 C C . PRO A 1 113 ? 12.778 4.673 -6.497 1.00 82.69 113 PRO A C 1
ATOM 920 O O . PRO A 1 113 ? 12.651 5.881 -6.703 1.00 82.69 113 PRO A O 1
ATOM 923 N N . ARG A 1 114 ? 13.550 3.906 -7.275 1.00 81.12 114 ARG A N 1
ATOM 924 C CA . ARG A 1 114 ? 14.182 4.387 -8.500 1.00 81.12 114 ARG A CA 1
ATOM 925 C C . ARG A 1 114 ? 13.106 4.628 -9.549 1.00 81.12 114 ARG A C 1
ATOM 927 O O . ARG A 1 114 ? 12.281 3.769 -9.857 1.00 81.12 114 ARG A O 1
ATOM 934 N N . ALA A 1 115 ? 13.137 5.824 -10.124 1.00 74.56 115 ALA A N 1
ATOM 935 C CA . ALA A 1 115 ? 12.172 6.216 -11.137 1.00 74.56 115 ALA A CA 1
ATOM 936 C C . ALA A 1 115 ? 12.182 5.236 -12.324 1.00 74.56 115 ALA A C 1
ATOM 938 O O . ALA A 1 115 ? 13.236 4.939 -12.879 1.00 74.56 115 ALA A O 1
ATOM 939 N N . GLY A 1 116 ? 10.994 4.783 -12.731 1.00 80.94 116 GLY A N 1
ATOM 940 C CA . GLY A 1 116 ? 10.796 3.914 -13.894 1.00 80.94 116 GLY A CA 1
ATOM 941 C C . GLY A 1 116 ? 10.808 2.412 -13.597 1.00 80.94 116 GLY A C 1
ATOM 942 O O . GLY A 1 116 ? 10.119 1.677 -14.306 1.00 80.94 116 GLY A O 1
ATOM 943 N N . ASP A 1 117 ? 11.480 1.955 -12.536 1.00 89.19 117 ASP A N 1
ATOM 944 C CA . ASP A 1 117 ? 11.582 0.523 -12.221 1.00 89.19 117 ASP A CA 1
ATOM 945 C C . ASP A 1 117 ? 10.216 -0.095 -11.920 1.00 89.19 117 ASP A C 1
ATOM 947 O O . ASP A 1 117 ? 9.840 -1.095 -12.535 1.00 89.19 117 ASP A O 1
ATOM 951 N N . ALA A 1 118 ? 9.415 0.547 -11.065 1.00 90.31 118 ALA A N 1
ATOM 952 C CA . ALA A 1 118 ? 8.070 0.062 -10.765 1.00 90.31 118 ALA A CA 1
ATOM 953 C C . ALA A 1 118 ? 7.185 -0.002 -12.024 1.00 90.31 118 ALA A C 1
ATOM 955 O O . ALA A 1 118 ? 6.516 -1.003 -12.251 1.00 90.31 118 ALA A O 1
ATOM 956 N N . ALA A 1 119 ? 7.244 1.011 -12.896 1.00 88.62 119 ALA A N 1
ATOM 957 C CA . ALA A 1 119 ? 6.465 1.039 -14.137 1.00 88.62 119 ALA A CA 1
ATOM 958 C C . ALA A 1 119 ? 6.925 -0.017 -15.162 1.00 88.62 119 ALA A C 1
ATOM 960 O O . ALA A 1 119 ? 6.131 -0.488 -15.979 1.00 88.62 119 ALA A O 1
ATOM 961 N N . ARG A 1 120 ? 8.214 -0.379 -15.169 1.00 90.56 120 ARG A N 1
ATOM 962 C CA . ARG A 1 120 ? 8.747 -1.480 -15.987 1.00 90.56 120 ARG A CA 1
ATOM 963 C C . ARG A 1 120 ? 8.250 -2.827 -15.465 1.00 90.56 120 ARG A C 1
ATOM 965 O O . ARG A 1 120 ? 7.705 -3.601 -16.249 1.00 90.56 120 ARG A O 1
ATOM 972 N N . VAL A 1 121 ? 8.383 -3.072 -14.160 1.00 93.75 121 VAL A N 1
ATOM 973 C CA . VAL A 1 121 ? 7.935 -4.314 -13.509 1.00 93.75 121 VAL A CA 1
ATOM 974 C C . VAL A 1 121 ? 6.424 -4.499 -13.651 1.00 93.75 121 VAL A C 1
ATOM 976 O O . VAL A 1 121 ? 5.983 -5.580 -14.030 1.00 93.75 121 VAL A O 1
ATOM 979 N N . GLU A 1 122 ? 5.637 -3.446 -13.423 1.00 93.69 122 GLU A N 1
ATOM 980 C CA . GLU A 1 122 ? 4.177 -3.468 -13.563 1.00 93.69 122 GLU A CA 1
ATOM 981 C C . GLU A 1 122 ? 3.760 -3.888 -14.970 1.00 93.69 122 GLU A C 1
ATOM 983 O O . GLU A 1 122 ? 2.989 -4.828 -15.124 1.00 93.69 122 GLU A O 1
ATOM 988 N N . ARG A 1 123 ? 4.321 -3.254 -16.009 1.00 91.44 123 ARG A N 1
ATOM 989 C CA . ARG A 1 123 ? 4.010 -3.603 -17.404 1.00 91.44 123 ARG A CA 1
ATOM 990 C C . ARG A 1 123 ? 4.395 -5.039 -17.745 1.00 91.44 123 ARG A C 1
ATOM 992 O O . ARG A 1 123 ? 3.619 -5.723 -18.406 1.00 91.44 123 ARG A O 1
ATOM 999 N N . ALA A 1 124 ? 5.572 -5.483 -17.307 1.00 92.62 124 ALA A N 1
ATOM 1000 C CA . ALA A 1 124 ? 6.065 -6.823 -17.603 1.00 92.62 124 ALA A CA 1
ATOM 1001 C C . ALA A 1 124 ? 5.223 -7.908 -16.916 1.00 92.62 124 ALA A C 1
ATOM 1003 O O . ALA A 1 124 ? 4.844 -8.889 -17.549 1.00 92.62 124 ALA A O 1
ATOM 1004 N N . GLN A 1 125 ? 4.903 -7.729 -15.633 1.00 94.38 125 GLN A N 1
ATOM 1005 C CA . GLN A 1 125 ? 4.284 -8.781 -14.828 1.00 94.38 125 GLN A CA 1
ATOM 1006 C C . GLN A 1 125 ? 2.753 -8.708 -14.765 1.00 94.38 125 GLN A C 1
ATOM 1008 O O . GLN A 1 125 ? 2.112 -9.742 -14.573 1.00 94.38 125 GLN A O 1
ATOM 1013 N N . ALA A 1 126 ? 2.133 -7.547 -15.017 1.00 92.88 126 ALA A N 1
ATOM 1014 C CA . ALA A 1 126 ? 0.676 -7.459 -15.168 1.00 92.88 126 ALA A CA 1
ATOM 1015 C C . ALA A 1 126 ? 0.159 -8.328 -16.328 1.00 92.88 126 ALA A C 1
ATOM 1017 O O . ALA A 1 126 ? -1.014 -8.690 -16.334 1.00 92.88 126 ALA A O 1
ATOM 1018 N N . SER A 1 127 ? 1.020 -8.709 -17.284 1.00 86.88 127 SER A N 1
ATOM 1019 C CA . SER A 1 127 ? 0.707 -9.685 -18.340 1.00 86.88 127 SER A CA 1
ATOM 1020 C C . SER A 1 127 ? -0.551 -9.318 -19.145 1.00 86.88 127 SER A C 1
ATOM 1022 O O . SER A 1 127 ? -1.391 -10.168 -19.431 1.00 86.88 127 SER A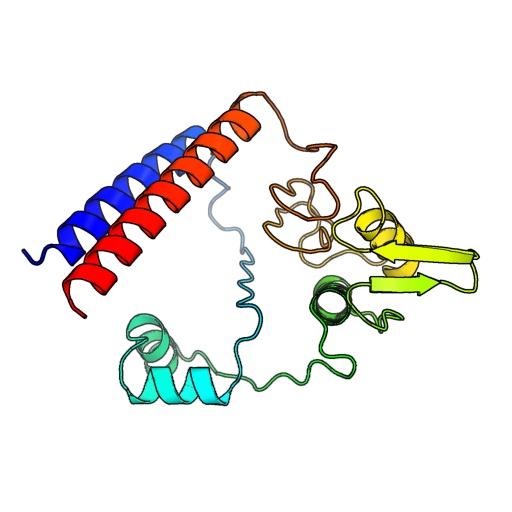 O 1
ATOM 1024 N N . GLY A 1 128 ? -0.729 -8.025 -19.438 1.00 87.50 128 GLY A N 1
ATOM 1025 C CA . GLY A 1 128 ? -1.896 -7.500 -20.159 1.00 87.50 128 GLY A CA 1
ATOM 1026 C C . GLY A 1 128 ? -3.206 -7.481 -19.360 1.00 87.50 128 GLY A C 1
ATOM 1027 O O . GLY A 1 128 ? -4.251 -7.143 -19.912 1.00 87.50 128 GLY A O 1
ATOM 1028 N N . ARG A 1 129 ? -3.184 -7.829 -18.068 1.00 92.81 129 ARG A N 1
ATOM 1029 C CA . ARG A 1 129 ? -4.379 -7.797 -17.223 1.00 92.81 129 ARG A CA 1
ATOM 1030 C C . ARG A 1 129 ? -4.783 -6.374 -16.875 1.00 92.81 129 ARG A C 1
ATOM 1032 O O . ARG A 1 129 ? -3.957 -5.499 -16.623 1.00 92.81 129 ARG A O 1
ATOM 1039 N N . ARG A 1 130 ? -6.096 -6.195 -16.787 1.00 93.06 130 ARG A N 1
ATOM 1040 C CA . ARG A 1 130 ? -6.734 -4.976 -16.303 1.00 93.06 130 ARG A CA 1
ATOM 1041 C C . ARG A 1 130 ? -6.553 -4.871 -14.795 1.00 93.06 130 ARG A C 1
ATOM 1043 O O . ARG A 1 130 ? -6.821 -5.831 -14.075 1.00 93.06 130 ARG A O 1
ATOM 1050 N N . GLY A 1 131 ? -6.079 -3.720 -14.333 1.00 93.44 131 GLY A N 1
ATOM 1051 C CA . GLY A 1 131 ? -5.904 -3.470 -12.908 1.00 93.44 131 GLY A CA 1
ATOM 1052 C C . GLY A 1 131 ? -7.234 -3.144 -12.223 1.00 93.44 131 GLY A C 1
ATOM 1053 O O . GLY A 1 131 ? -8.146 -2.589 -12.834 1.00 93.44 131 GLY A O 1
ATOM 1054 N N . ILE A 1 132 ? -7.355 -3.469 -10.935 1.00 93.25 132 ILE A N 1
ATOM 1055 C CA . ILE A 1 132 ? -8.599 -3.301 -10.161 1.00 93.25 132 ILE A CA 1
ATOM 1056 C C . ILE A 1 132 ? -9.073 -1.839 -10.044 1.00 93.25 132 ILE A C 1
ATOM 1058 O O . ILE A 1 132 ? -10.249 -1.588 -9.780 1.00 93.25 132 ILE A O 1
ATOM 1062 N N . VAL A 1 133 ? -8.175 -0.871 -10.250 1.00 91.31 133 VAL A N 1
ATOM 1063 C CA . VAL A 1 133 ? -8.474 0.571 -10.219 1.00 91.31 133 VAL A CA 1
ATOM 1064 C C . VAL A 1 133 ? -8.309 1.236 -11.587 1.00 91.31 133 VAL A C 1
ATOM 1066 O O . VAL A 1 133 ? -8.099 2.448 -11.669 1.00 91.31 133 VAL A O 1
ATOM 1069 N N . GLU A 1 134 ? -8.424 0.468 -12.673 1.00 88.75 134 GLU A N 1
ATOM 1070 C CA . GLU A 1 134 ? -8.352 1.003 -14.031 1.00 88.75 134 GLU A CA 1
ATOM 1071 C C . GLU A 1 134 ? -9.367 2.134 -14.265 1.00 88.75 134 GLU A C 1
ATOM 1073 O O . GLU A 1 134 ? -10.544 2.032 -13.914 1.00 88.75 134 GLU A O 1
ATOM 1078 N N . GLY A 1 135 ? -8.897 3.249 -14.834 1.00 80.25 135 GLY A N 1
ATOM 1079 C CA . GLY A 1 135 ? -9.713 4.455 -15.033 1.00 80.25 135 GLY A CA 1
ATOM 1080 C C . GLY A 1 135 ? -10.027 5.234 -13.746 1.00 80.25 135 GLY A C 1
ATOM 1081 O O . GLY A 1 135 ? -10.700 6.263 -13.798 1.00 80.25 135 GLY A O 1
ATOM 1082 N N . GLY A 1 136 ? -9.541 4.760 -12.598 1.00 85.00 136 GLY A N 1
ATOM 1083 C CA . GLY A 1 136 ? -9.665 5.394 -11.293 1.00 85.00 136 GLY A CA 1
ATOM 1084 C C . GLY A 1 136 ? -8.397 6.129 -10.860 1.00 85.00 136 GLY A C 1
ATOM 1085 O O . GLY A 1 136 ? -7.646 6.675 -11.676 1.00 85.00 136 GLY A O 1
ATOM 1086 N N . ALA A 1 137 ? -8.182 6.143 -9.544 1.00 83.12 137 ALA A N 1
ATOM 1087 C CA . ALA A 1 137 ? -7.054 6.798 -8.901 1.00 83.12 137 ALA A CA 1
ATOM 1088 C C . ALA A 1 137 ? -6.345 5.855 -7.916 1.00 83.12 137 ALA A C 1
ATOM 1090 O O . ALA A 1 137 ? -6.995 5.053 -7.245 1.00 83.12 137 ALA A O 1
ATOM 1091 N N . CYS A 1 138 ? -5.026 5.992 -7.811 1.00 84.25 138 CYS A N 1
ATOM 1092 C CA . CYS A 1 138 ? -4.167 5.256 -6.890 1.00 84.25 138 CYS A CA 1
ATOM 1093 C C . CYS A 1 138 ? -3.205 6.234 -6.197 1.00 84.25 138 CYS A C 1
ATOM 1095 O O . CYS A 1 138 ? -2.721 7.176 -6.822 1.00 84.25 138 CYS A O 1
ATOM 1097 N N . TYR A 1 139 ? -2.950 6.047 -4.902 1.00 82.50 139 TYR A N 1
ATOM 1098 C CA . TYR A 1 139 ? -2.143 6.972 -4.104 1.00 82.50 139 TYR A CA 1
ATOM 1099 C C . TYR A 1 139 ? -1.227 6.204 -3.160 1.00 82.50 139 TYR A C 1
ATOM 1101 O O . TYR A 1 139 ? -1.695 5.324 -2.444 1.00 82.50 139 TYR A O 1
ATOM 1109 N N . GLY A 1 140 ? 0.057 6.572 -3.117 1.00 78.88 140 GLY A N 1
ATOM 1110 C CA . GLY A 1 140 ? 1.008 6.008 -2.152 1.00 78.88 140 GLY A CA 1
ATOM 1111 C C . GLY A 1 140 ? 1.358 4.532 -2.374 1.00 78.88 140 GLY A C 1
ATOM 1112 O O . GLY A 1 140 ? 1.858 3.886 -1.459 1.00 78.88 140 GLY A O 1
ATOM 1113 N N . CYS A 1 141 ? 1.088 3.981 -3.559 1.00 87.94 141 CYS A N 1
ATOM 1114 C CA . CYS A 1 141 ? 1.420 2.598 -3.895 1.00 87.94 141 CYS A CA 1
ATOM 1115 C C . CYS A 1 141 ? 2.759 2.499 -4.644 1.00 87.94 141 CYS A C 1
ATOM 1117 O O . CYS A 1 141 ? 3.326 3.492 -5.105 1.00 87.94 141 CYS A O 1
ATOM 1119 N N . VAL A 1 142 ? 3.288 1.285 -4.777 1.00 89.31 142 VAL A N 1
ATOM 1120 C CA . VAL A 1 142 ? 4.416 0.997 -5.671 1.00 89.31 142 VAL A CA 1
ATOM 1121 C C . VAL A 1 142 ? 3.941 1.006 -7.122 1.00 89.31 142 VAL A C 1
ATOM 1123 O O . VAL A 1 142 ? 4.572 1.630 -7.974 1.00 89.31 142 VAL A O 1
ATOM 1126 N N . PHE A 1 143 ? 2.803 0.358 -7.372 1.00 91.06 143 PHE A N 1
ATOM 1127 C CA . PHE A 1 143 ? 2.181 0.203 -8.685 1.00 91.06 143 PHE A CA 1
ATOM 1128 C C . PHE A 1 143 ? 0.927 1.061 -8.825 1.00 91.06 143 PHE A C 1
ATOM 1130 O O . PHE A 1 143 ? 0.315 1.459 -7.835 1.00 91.06 143 PHE A O 1
ATOM 1137 N N . THR A 1 144 ? 0.550 1.356 -10.064 1.00 88.69 144 THR A N 1
ATOM 1138 C CA . THR A 1 144 ? -0.613 2.190 -10.386 1.00 88.69 144 THR A CA 1
ATOM 1139 C C . THR A 1 144 ? -1.933 1.425 -10.333 1.00 88.69 144 THR A C 1
ATOM 1141 O O . THR A 1 144 ? -2.984 2.044 -10.164 1.00 88.69 144 THR A O 1
ATOM 1144 N N . GLY A 1 145 ? -1.916 0.102 -10.529 1.00 89.75 145 GLY A N 1
ATOM 1145 C CA . GLY A 1 145 ? -3.139 -0.701 -10.602 1.00 89.75 145 GLY A CA 1
ATOM 1146 C C . GLY A 1 145 ? -4.034 -0.318 -11.787 1.00 89.75 145 GLY A C 1
ATOM 1147 O O . GLY A 1 145 ? -5.250 -0.509 -11.729 1.00 89.75 145 GLY A O 1
ATOM 1148 N N . GLY A 1 146 ? -3.448 0.270 -12.837 1.00 85.69 146 GLY A N 1
ATOM 1149 C CA . GLY A 1 146 ? -4.145 0.778 -14.022 1.00 85.69 146 GLY A CA 1
ATOM 1150 C C . GLY A 1 146 ? -4.764 2.171 -13.850 1.00 85.69 146 GLY A C 1
ATOM 1151 O O . GLY A 1 146 ? -5.474 2.639 -14.742 1.00 85.69 146 GLY A O 1
ATOM 1152 N N . ALA A 1 147 ? -4.533 2.845 -12.719 1.00 85.12 147 ALA A N 1
ATOM 1153 C CA . ALA A 1 147 ? -5.105 4.160 -12.449 1.00 85.12 147 ALA A CA 1
ATOM 1154 C C . ALA A 1 147 ? -4.545 5.256 -13.372 1.00 85.12 147 ALA A C 1
ATOM 1156 O O . ALA A 1 147 ? -3.332 5.385 -13.555 1.00 85.12 147 ALA A O 1
ATOM 1157 N N . LEU A 1 148 ? -5.440 6.116 -13.874 1.00 65.75 148 LEU A N 1
ATOM 1158 C CA . LEU A 1 148 ? -5.081 7.298 -14.669 1.00 65.75 148 LEU A CA 1
ATOM 1159 C C . LEU A 1 148 ? -4.521 8.430 -13.796 1.00 65.75 148 LEU A C 1
ATOM 1161 O O . LEU A 1 148 ? -3.690 9.205 -14.258 1.00 65.75 148 LEU A O 1
ATOM 1165 N N . GLN A 1 149 ? -4.978 8.528 -12.542 1.00 55.72 149 GLN A N 1
ATOM 1166 C CA . GLN A 1 149 ? -4.494 9.492 -11.550 1.00 55.72 149 GLN A CA 1
ATOM 1167 C C . GLN A 1 149 ? -3.665 8.764 -10.487 1.00 55.72 149 GLN A C 1
ATOM 1169 O O . GLN A 1 149 ? -4.197 7.943 -9.748 1.00 55.72 149 GLN A O 1
ATOM 1174 N N . ASN A 1 150 ? -2.370 9.059 -10.385 1.00 56.72 150 ASN A N 1
ATOM 1175 C CA . ASN A 1 150 ? -1.415 8.254 -9.604 1.00 56.72 150 ASN A CA 1
ATOM 1176 C C . ASN A 1 150 ? -0.480 9.095 -8.712 1.00 56.72 150 ASN A C 1
ATOM 1178 O O . ASN A 1 150 ? 0.723 8.841 -8.603 1.00 56.72 150 ASN A O 1
ATOM 1182 N N . LEU A 1 151 ? -1.036 10.115 -8.051 1.00 52.66 151 LEU A N 1
ATOM 1183 C CA . LEU A 1 151 ? -0.284 11.042 -7.198 1.00 52.66 151 LEU A CA 1
ATOM 1184 C C . LEU A 1 151 ? 0.461 10.275 -6.080 1.00 52.66 151 LEU A C 1
ATOM 1186 O O . LEU A 1 151 ? -0.150 9.501 -5.349 1.00 52.66 151 LEU A O 1
ATOM 1190 N N . PHE A 1 152 ? 1.767 10.516 -5.926 1.00 52.56 152 PHE A N 1
ATOM 1191 C CA . PHE A 1 152 ? 2.630 9.888 -4.906 1.00 52.56 152 PHE A CA 1
ATOM 1192 C C . PHE A 1 152 ? 2.838 8.365 -5.020 1.00 52.56 152 PHE A C 1
ATOM 1194 O O . PHE A 1 152 ? 3.196 7.724 -4.038 1.00 52.56 152 PHE A O 1
ATOM 1201 N N . THR A 1 153 ? 2.649 7.771 -6.199 1.00 51.25 153 THR A N 1
ATOM 1202 C CA . THR A 1 153 ? 3.052 6.373 -6.452 1.00 51.25 153 THR A CA 1
ATOM 1203 C C . THR A 1 153 ? 4.546 6.330 -6.811 1.00 51.25 153 THR A C 1
ATOM 1205 O O . THR A 1 153 ? 4.995 7.160 -7.610 1.00 51.25 153 THR A O 1
ATOM 1208 N N . PHE A 1 154 ? 5.331 5.385 -6.269 1.00 49.38 154 PHE A N 1
ATOM 1209 C CA . PHE A 1 154 ? 6.782 5.290 -6.549 1.00 49.38 154 PHE A CA 1
ATOM 1210 C C . PHE A 1 154 ? 7.089 5.157 -8.051 1.00 49.38 154 PHE A C 1
ATOM 1212 O O . PHE A 1 154 ? 8.072 5.719 -8.534 1.00 49.38 154 PHE A O 1
ATOM 1219 N N . ALA A 1 155 ? 6.187 4.534 -8.818 1.00 44.38 155 ALA A N 1
ATOM 1220 C CA . ALA A 1 155 ? 6.257 4.454 -10.277 1.00 44.38 155 ALA A CA 1
ATOM 1221 C C . ALA A 1 155 ? 6.390 5.806 -10.999 1.00 44.38 155 ALA A C 1
ATOM 1223 O O . ALA A 1 155 ? 6.917 5.849 -12.111 1.00 44.38 155 ALA A O 1
ATOM 1224 N N . ILE A 1 156 ? 5.919 6.906 -10.401 1.00 47.66 156 ILE A N 1
ATOM 1225 C CA . ILE A 1 156 ? 5.676 8.175 -11.104 1.00 47.66 156 ILE A CA 1
ATOM 1226 C C . ILE A 1 156 ? 6.274 9.398 -10.390 1.00 47.66 156 ILE A C 1
ATOM 1228 O O . ILE A 1 156 ? 6.073 10.533 -10.820 1.00 47.66 156 ILE A O 1
ATOM 1232 N N . MET A 1 157 ? 7.142 9.201 -9.392 1.00 45.78 157 MET A N 1
ATOM 1233 C CA . MET A 1 157 ? 7.792 10.312 -8.674 1.00 45.78 157 MET A CA 1
ATOM 1234 C C . MET A 1 157 ? 8.493 11.341 -9.601 1.00 45.78 157 MET A C 1
ATOM 1236 O O . MET A 1 157 ? 8.673 12.485 -9.201 1.00 45.78 157 MET A O 1
ATOM 1240 N N . LYS A 1 158 ? 8.816 10.986 -10.861 1.00 42.06 158 LYS A N 1
ATOM 1241 C CA . LYS A 1 158 ? 9.389 11.901 -11.872 1.00 42.06 158 LYS A CA 1
ATOM 1242 C C . LYS A 1 158 ? 8.505 12.285 -13.077 1.00 42.06 158 LYS A C 1
ATOM 1244 O O . LYS A 1 158 ? 8.966 13.087 -13.885 1.00 42.06 158 LYS A O 1
ATOM 1249 N N . ARG A 1 159 ? 7.277 11.772 -13.257 1.00 41.88 159 ARG A N 1
ATOM 1250 C CA . ARG A 1 159 ? 6.411 12.152 -14.408 1.00 41.88 159 ARG A CA 1
ATOM 1251 C C . ARG A 1 159 ? 4.920 12.187 -14.047 1.00 41.88 159 ARG A C 1
ATOM 1253 O O . ARG A 1 159 ? 4.204 11.260 -14.420 1.00 41.88 159 ARG A O 1
ATOM 1260 N N . PRO A 1 160 ? 4.433 13.226 -13.344 1.00 45.78 160 PRO A N 1
ATOM 1261 C CA . PRO A 1 160 ? 3.033 13.315 -12.939 1.00 45.78 160 PRO A CA 1
ATOM 1262 C C . PRO A 1 160 ? 2.102 13.275 -14.160 1.00 45.78 160 PRO A C 1
ATOM 1264 O O . PRO A 1 160 ? 1.956 14.248 -14.896 1.00 45.78 160 PRO A O 1
ATOM 1267 N N . SER A 1 161 ? 1.456 12.130 -14.365 1.00 50.19 161 SER A N 1
ATOM 1268 C CA . SER A 1 161 ? 0.380 11.948 -15.334 1.00 50.19 161 SER A CA 1
ATOM 1269 C C . SER A 1 161 ? -0.931 12.299 -14.631 1.00 50.19 161 SER A C 1
ATOM 1271 O O . SER A 1 161 ? -1.589 11.441 -14.053 1.00 50.19 161 SER A O 1
ATOM 1273 N N . GLY A 1 162 ? -1.272 13.588 -14.594 1.00 47.31 162 GLY A N 1
ATOM 1274 C CA . GLY A 1 162 ? -2.501 14.058 -13.950 1.00 47.31 162 GLY A CA 1
ATOM 1275 C C . GLY A 1 162 ? -2.568 15.576 -13.813 1.00 47.31 162 GLY A C 1
ATOM 1276 O O . GLY A 1 162 ? -2.233 16.114 -12.765 1.00 47.31 162 GLY A O 1
ATOM 1277 N N . SER A 1 163 ? -2.983 16.237 -14.897 1.00 46.00 163 SER A N 1
ATOM 1278 C CA . SER A 1 163 ? -3.489 17.619 -15.011 1.00 46.00 163 SER A CA 1
ATOM 1279 C C . SER A 1 163 ? -3.053 18.660 -13.955 1.00 46.00 163 SER A C 1
ATOM 1281 O O . SER A 1 163 ? -3.708 18.834 -12.925 1.00 46.00 163 SER A O 1
ATOM 1283 N N . GLY A 1 164 ? -2.060 19.475 -14.329 1.00 50.66 164 GLY A N 1
ATOM 1284 C CA . GLY A 1 164 ? -1.973 20.894 -13.962 1.00 50.66 164 GLY A CA 1
ATOM 1285 C C . GLY A 1 164 ? -1.176 21.243 -12.700 1.00 50.66 164 GLY A C 1
ATOM 1286 O O . GLY A 1 164 ? -1.171 20.518 -11.710 1.00 50.66 164 GLY A O 1
ATOM 1287 N N . LEU A 1 165 ? -0.560 22.431 -12.729 1.00 52.47 165 LEU A N 1
ATOM 1288 C CA . LEU A 1 165 ? 0.133 23.119 -11.626 1.00 52.47 165 LEU A CA 1
ATOM 1289 C C . LEU A 1 165 ? -0.616 23.025 -10.278 1.00 52.47 165 LEU A C 1
ATOM 1291 O O . LEU A 1 165 ? -0.001 22.913 -9.223 1.00 52.47 165 LEU A O 1
ATOM 1295 N N . LEU A 1 166 ? -1.951 22.987 -10.316 1.00 53.19 166 LEU A N 1
ATOM 1296 C CA . LEU A 1 166 ? -2.822 22.816 -9.154 1.00 53.19 166 LEU A CA 1
ATOM 1297 C C . LEU A 1 166 ? -2.648 21.465 -8.448 1.00 53.19 166 LEU A C 1
ATOM 1299 O O . LEU A 1 166 ? -2.697 21.423 -7.220 1.00 53.19 166 LEU A O 1
ATOM 1303 N N . ALA A 1 167 ? -2.422 20.364 -9.169 1.00 53.19 167 ALA A N 1
ATOM 1304 C CA . ALA A 1 167 ? -2.205 19.044 -8.572 1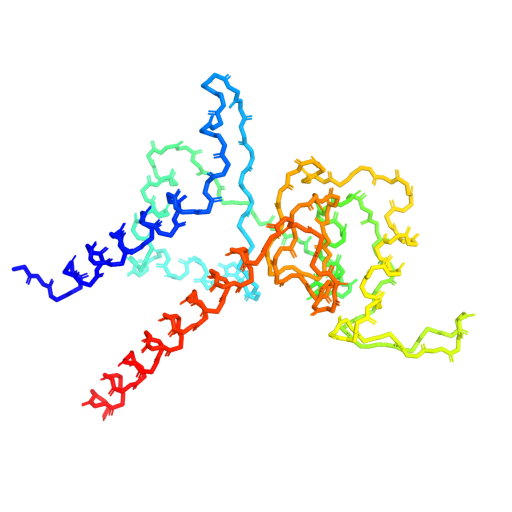.00 53.19 167 ALA A CA 1
ATOM 1305 C C . ALA A 1 167 ? -0.852 18.964 -7.841 1.00 53.19 167 ALA A C 1
ATOM 1307 O O . ALA A 1 167 ? -0.767 18.357 -6.769 1.00 53.19 167 ALA A O 1
ATOM 1308 N N . ALA A 1 168 ? 0.170 19.632 -8.389 1.00 57.25 168 ALA A N 1
ATOM 1309 C CA . ALA A 1 168 ? 1.499 19.765 -7.794 1.00 57.25 168 ALA A CA 1
ATOM 1310 C C . ALA A 1 168 ? 1.499 20.714 -6.580 1.00 57.25 168 ALA A C 1
ATOM 1312 O O . ALA A 1 168 ? 1.967 20.344 -5.506 1.00 57.25 168 ALA A O 1
ATOM 1313 N N . LEU A 1 169 ? 0.886 21.896 -6.696 1.00 62.00 169 LEU A N 1
ATOM 1314 C CA . LEU A 1 169 ? 0.739 22.842 -5.581 1.00 62.00 169 LEU A CA 1
ATOM 1315 C C . LEU A 1 169 ? -0.044 22.232 -4.422 1.00 62.00 169 LEU A C 1
ATOM 1317 O O . LEU A 1 169 ? 0.338 22.336 -3.261 1.00 62.00 169 LEU A O 1
ATOM 1321 N N . SER A 1 170 ? -1.128 21.531 -4.728 1.00 58.47 170 SER A N 1
ATOM 1322 C CA . SER A 1 170 ? -1.910 20.875 -3.691 1.00 58.47 170 SER A CA 1
ATOM 1323 C C . SER A 1 170 ? -1.170 19.690 -3.063 1.00 58.47 170 SER A C 1
ATOM 1325 O O . SER A 1 170 ? -1.467 19.341 -1.921 1.00 58.47 170 SER A O 1
ATOM 13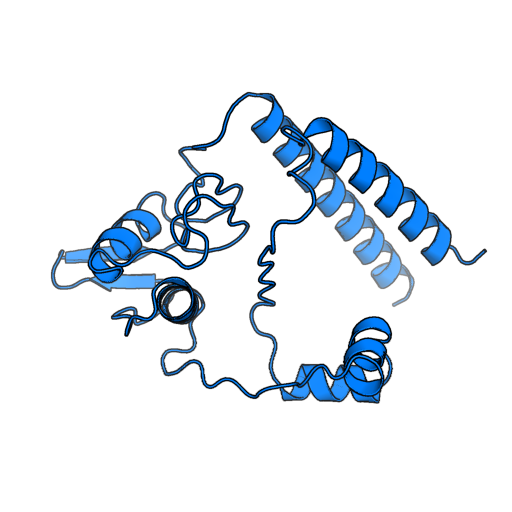27 N N . ALA A 1 171 ? -0.242 19.035 -3.773 1.00 60.59 171 ALA A N 1
ATOM 1328 C CA . ALA A 1 171 ? 0.628 18.005 -3.200 1.00 60.59 171 ALA A CA 1
ATOM 1329 C C . ALA A 1 171 ? 1.576 18.623 -2.164 1.00 60.59 171 ALA A C 1
ATOM 1331 O O . ALA A 1 171 ? 1.681 18.098 -1.059 1.00 60.59 171 ALA A O 1
ATOM 1332 N N . ILE A 1 172 ? 2.159 19.780 -2.483 1.00 69.19 172 ILE A N 1
ATOM 1333 C CA . ILE A 1 172 ? 2.992 20.564 -1.563 1.00 69.19 172 ILE A CA 1
ATOM 1334 C C . ILE A 1 172 ? 2.187 20.990 -0.329 1.00 69.19 172 ILE A C 1
ATOM 1336 O O . ILE A 1 172 ? 2.635 20.770 0.790 1.00 69.19 172 ILE A O 1
ATOM 1340 N N . ILE A 1 173 ? 0.975 21.524 -0.509 1.00 72.19 173 ILE A N 1
ATOM 1341 C CA . ILE A 1 173 ? 0.114 21.949 0.610 1.00 72.19 173 ILE A CA 1
ATOM 1342 C C . ILE A 1 173 ? -0.218 20.773 1.538 1.00 72.19 173 ILE A C 1
ATOM 1344 O O . ILE A 1 173 ? -0.147 20.911 2.757 1.00 72.19 173 ILE A O 1
ATOM 1348 N N . VAL A 1 174 ? -0.561 19.607 0.980 1.00 66.81 174 VAL A N 1
ATOM 1349 C CA . VAL A 1 174 ? -0.844 18.405 1.782 1.00 66.81 174 VAL A CA 1
ATOM 1350 C C . VAL A 1 174 ? 0.406 17.941 2.528 1.00 66.81 174 VAL A C 1
ATOM 1352 O O . VAL A 1 174 ? 0.311 17.637 3.712 1.00 66.81 174 VAL A O 1
ATOM 1355 N N . LEU A 1 175 ? 1.571 17.921 1.874 1.00 70.50 175 LEU A N 1
ATOM 1356 C CA . LEU A 1 175 ? 2.833 17.547 2.515 1.00 70.50 175 LEU A CA 1
ATOM 1357 C C . LEU A 1 175 ? 3.208 18.504 3.648 1.00 70.50 175 LEU A C 1
ATOM 1359 O O . LEU A 1 175 ? 3.550 18.040 4.730 1.00 70.50 175 LEU A O 1
ATOM 1363 N N . LEU A 1 176 ? 3.089 19.816 3.434 1.00 76.50 176 LEU A N 1
ATOM 1364 C CA . LEU A 1 176 ? 3.341 20.828 4.463 1.00 76.50 176 LEU A CA 1
ATOM 1365 C C . LEU A 1 176 ? 2.387 20.671 5.649 1.00 76.50 176 LEU A C 1
ATOM 1367 O O . LEU A 1 176 ? 2.822 20.724 6.795 1.00 76.50 176 LEU A O 1
ATOM 1371 N N . TRP A 1 177 ? 1.101 20.426 5.386 1.00 77.06 177 TRP A N 1
ATOM 1372 C CA . TRP A 1 177 ? 0.115 20.174 6.435 1.00 77.06 177 TRP A CA 1
ATOM 1373 C C . TRP A 1 177 ? 0.436 18.912 7.243 1.00 77.06 177 TRP A C 1
ATOM 1375 O O . TRP A 1 177 ? 0.382 18.935 8.471 1.00 77.06 177 TRP A O 1
ATOM 1385 N N . VAL A 1 178 ? 0.795 17.815 6.567 1.00 71.12 178 VAL A N 1
ATOM 1386 C CA . VAL A 1 178 ? 1.194 16.564 7.227 1.00 71.12 178 VAL A CA 1
ATOM 1387 C C . VAL A 1 178 ? 2.465 16.770 8.044 1.00 71.12 178 VAL A C 1
ATOM 1389 O O . VAL A 1 178 ? 2.486 16.373 9.203 1.00 71.12 178 VAL A O 1
ATOM 1392 N N . ALA A 1 179 ? 3.485 17.424 7.487 1.00 75.88 179 ALA A N 1
ATOM 1393 C CA . ALA A 1 179 ? 4.731 17.716 8.189 1.00 75.88 179 ALA A CA 1
ATOM 1394 C C . ALA A 1 179 ? 4.478 18.558 9.445 1.00 75.88 179 ALA A C 1
ATOM 1396 O O . ALA A 1 179 ? 4.903 18.172 10.527 1.00 75.88 179 ALA A O 1
ATOM 1397 N N . LEU A 1 180 ? 3.710 19.647 9.325 1.00 82.62 180 LEU A N 1
ATOM 1398 C CA . LEU A 1 180 ? 3.333 20.491 10.458 1.00 82.62 180 LEU A CA 1
ATOM 1399 C C . LEU A 1 180 ? 2.603 19.685 11.537 1.00 82.62 180 LEU A C 1
ATOM 1401 O O . LEU A 1 180 ? 2.953 19.768 12.712 1.00 82.62 180 LEU A O 1
ATOM 1405 N N . LYS A 1 181 ? 1.611 18.879 11.143 1.00 72.94 181 LYS A N 1
ATOM 1406 C CA . LYS A 1 181 ? 0.848 18.044 12.073 1.00 72.94 181 LYS A CA 1
ATOM 1407 C C . LYS A 1 181 ? 1.749 17.039 12.790 1.00 72.94 181 LYS A C 1
ATOM 1409 O O . LYS A 1 181 ? 1.654 16.918 14.007 1.00 72.94 181 LYS A O 1
ATOM 1414 N N . SER A 1 182 ? 2.601 16.333 12.050 1.00 72.44 182 SER A N 1
ATOM 1415 C CA . SER A 1 182 ? 3.537 15.365 12.620 1.00 72.44 182 SER A CA 1
ATOM 1416 C C . SER A 1 182 ? 4.485 16.040 13.604 1.00 72.44 182 SER A C 1
ATOM 1418 O O . SER A 1 182 ? 4.638 15.540 14.707 1.00 72.44 182 SER A O 1
ATOM 1420 N N . THR A 1 183 ? 5.037 17.211 13.270 1.00 85.94 183 THR A N 1
ATOM 1421 C CA . THR A 1 183 ? 5.889 17.979 14.188 1.00 85.94 183 THR A CA 1
ATOM 1422 C C . THR A 1 183 ? 5.146 18.367 15.463 1.00 85.94 183 THR A C 1
ATOM 1424 O O . THR A 1 183 ? 5.675 18.165 16.549 1.00 85.94 183 THR A O 1
ATOM 1427 N N . VAL A 1 184 ? 3.915 18.879 15.360 1.00 84.94 184 VAL A N 1
ATOM 1428 C CA . VAL A 1 184 ? 3.114 19.253 16.539 1.00 84.94 184 VAL A CA 1
ATOM 1429 C C . VAL A 1 184 ? 2.834 18.039 17.422 1.00 84.94 184 VAL A C 1
ATOM 1431 O O . VAL A 1 184 ? 3.027 18.124 18.630 1.00 84.94 184 VAL A O 1
ATOM 1434 N N . ILE A 1 185 ? 2.424 16.908 16.840 1.00 77.06 185 ILE A N 1
ATOM 1435 C CA . ILE A 1 185 ? 2.184 15.672 17.599 1.00 77.06 185 ILE A CA 1
ATOM 1436 C C . ILE A 1 185 ? 3.474 15.213 18.278 1.00 77.06 185 ILE A C 1
ATOM 1438 O O . ILE A 1 185 ? 3.460 14.960 19.475 1.00 77.06 185 ILE A O 1
ATOM 1442 N N . THR A 1 186 ? 4.593 15.173 17.552 1.00 82.00 186 THR A N 1
ATOM 1443 C CA . THR A 1 186 ? 5.891 14.783 18.112 1.00 82.00 186 THR A CA 1
ATOM 1444 C C . THR A 1 186 ? 6.301 15.684 19.275 1.00 82.00 186 THR A C 1
ATOM 1446 O O . THR A 1 186 ? 6.738 15.177 20.299 1.00 82.00 186 THR A O 1
ATOM 1449 N N . VAL A 1 187 ? 6.130 17.005 19.160 1.00 89.75 187 VAL A N 1
ATOM 1450 C CA . VAL A 1 187 ? 6.441 17.948 20.248 1.00 89.75 187 VAL A CA 1
ATOM 1451 C C . VAL A 1 187 ? 5.522 17.737 21.452 1.00 89.75 187 VAL A C 1
ATOM 1453 O O . VAL A 1 187 ? 5.995 17.769 22.583 1.00 89.75 187 VAL A O 1
ATOM 1456 N N . VAL A 1 188 ? 4.226 17.496 21.232 1.00 85.56 188 VAL A N 1
ATOM 1457 C CA . VAL A 1 188 ? 3.272 17.218 22.317 1.00 85.56 188 VAL A CA 1
ATOM 1458 C C . VAL A 1 188 ? 3.609 15.913 23.034 1.00 85.56 188 VAL A C 1
ATOM 1460 O O . VAL A 1 188 ? 3.570 15.882 24.259 1.00 85.56 188 VAL A O 1
ATOM 1463 N N . GLU A 1 189 ? 3.957 14.856 22.300 1.00 79.62 189 GLU A N 1
ATOM 1464 C CA . GLU A 1 189 ? 4.372 13.580 22.891 1.00 79.62 189 GLU A CA 1
ATOM 1465 C C . GLU A 1 189 ? 5.696 13.721 23.654 1.00 79.62 189 GLU A C 1
ATOM 1467 O O . GLU A 1 189 ? 5.792 13.258 24.785 1.00 79.62 189 GLU A O 1
ATOM 1472 N N . LEU A 1 190 ? 6.682 14.442 23.103 1.00 78.69 190 LEU A N 1
ATOM 1473 C CA . LEU A 1 190 ? 7.948 14.733 23.791 1.00 78.69 190 LEU A CA 1
ATOM 1474 C C . LEU A 1 190 ? 7.761 15.571 25.061 1.00 78.69 190 LEU A C 1
ATOM 1476 O O . LEU A 1 190 ? 8.507 15.387 26.010 1.00 78.69 190 LEU A O 1
ATOM 1480 N N . ALA A 1 191 ? 6.791 16.487 25.087 1.00 81.56 191 ALA A N 1
ATOM 1481 C CA . ALA A 1 191 ? 6.489 17.298 26.267 1.00 81.56 191 ALA A CA 1
ATOM 1482 C C . ALA A 1 191 ? 5.650 16.556 27.325 1.00 81.56 191 ALA A C 1
ATOM 1484 O O . ALA A 1 191 ? 5.500 17.052 28.440 1.00 81.56 191 ALA A O 1
ATOM 1485 N N . ARG A 1 192 ? 5.050 15.412 26.968 1.00 75.38 192 ARG A N 1
ATOM 1486 C CA . ARG A 1 192 ? 4.309 14.532 27.886 1.00 75.38 192 ARG A CA 1
ATOM 1487 C C . ARG A 1 192 ? 5.170 13.403 28.465 1.00 75.38 192 ARG A C 1
ATOM 1489 O O . ARG A 1 192 ? 4.732 12.799 29.443 1.00 75.38 192 ARG A O 1
ATOM 1496 N N . ALA A 1 193 ? 6.313 13.107 27.844 1.00 59.56 193 ALA A N 1
ATOM 1497 C CA . ALA A 1 193 ? 7.313 12.141 28.299 1.00 59.56 193 ALA A CA 1
ATOM 1498 C C . ALA A 1 193 ? 8.222 12.742 29.380 1.00 59.56 193 ALA A C 1
ATOM 1500 O O . ALA A 1 193 ? 8.614 11.971 30.284 1.00 59.56 193 ALA A O 1
#

Foldseek 3Di:
DDPVVVVVVVVVVVVVVLCVLPDDPDDDPPDDDDDDDDDPPDDPVNVVVCVVVCVCVPVVCCVVPVVDDDDDDDQDPPPEQLQSQLCQFQVFRAPDNYQWDQDPVVRDIQHLLPEQSLVVSSVVGSVPGQTPQACHEDECGSHTSNYQQYHHHSHDPPPGNDDDPSSVVSSVVVVVVVVVVVVVVVVVVVVVD

Sequence (193 aa):
MPLDDLVLALQRFVDRLVRRARRGRAPTPGRRRLLVVQIDGLSRGVLEQALAEGRMPFLRRVIERAGWRVHPMFVGLPSSTPSFQLAAMYGVRPDIPGFHYHDKRQREDVYFPRAGDAARVERAQASGRRGIVEGGACYGCVFTGGALQNLFTFAIMKRPSGSGLLAALSAIIVLLWVALKSTVITVVELARA

Radius of gyration: 19.59 Å; chains: 1; bounding box: 48×38×48 Å

pLDDT: mean 79.83, std 15.46, range [41.88, 96.19]

Secondary structure (DSSP, 8-state):
--HHHHHHHHHHHHHHHHHHHS--SPPPTT---------TT--HHHHHHHHHTTS-HHHHHHHHHS----------SS--HHHHHHHHHH-------SSEEEETTTTEEEETTSTTHHHHHHHHHSTTPPPTTTTSB--S-SS-TT-SB-TT-GGGTT---S--HHHHHHHHHHHHHHHHHHHHHHHHHHHH-